Protein AF-A0A651H1T4-F1 (afdb_monomer)

Secondary structure (DSSP, 8-state):
---------------------HHHHHHHHHHTT---HHHHHHHHHHHH----HHHHHHHHHHHT-------SS---HHHHHHHHHHHHHHIIIIIHHHHHHHHHHHHHH-TT-HHHHHHHHHHHHHHHHHHHHHHHHHHHHHHHHTTPPPPGGGGG-HHHHHHHHHHHHHHHHTT--S-TT-HHHHHHHHHHHHHHHHHHHHHHIIIIIHHHH-

pLDDT: mean 80.54, std 16.64, range [37.47, 98.25]

Radius of gyration: 21.71 Å; Cα contacts (8 Å, |Δi|>4): 141; chains: 1; bounding box: 47×78×53 Å

Solvent-accessible surface area (backbone atoms only — not comparable to full-atom values): 12813 Å² total; per-residue (Å²): 140,84,88,79,84,81,82,85,80,82,78,75,83,82,76,77,81,88,73,75,52,72,66,53,55,52,54,52,53,53,36,75,72,44,98,42,77,64,31,52,27,54,51,50,33,55,72,78,41,85,72,55,66,67,57,51,50,49,53,55,50,62,72,62,80,67,65,102,62,76,73,93,64,83,82,48,71,66,60,53,52,54,48,53,55,51,51,49,52,42,40,70,76,44,54,52,59,49,49,57,50,37,50,54,52,41,42,72,78,42,74,86,44,62,68,60,54,50,41,48,54,54,46,55,52,50,53,54,50,53,54,51,51,52,51,54,47,53,53,32,52,55,29,49,76,71,74,43,88,50,80,76,71,68,85,70,58,65,75,63,59,54,54,56,52,53,51,42,42,53,63,45,56,76,70,42,63,95,52,99,78,35,57,48,47,56,41,40,53,52,51,51,48,49,51,29,36,50,54,53,49,54,44,46,42,64,72,49,47,52,68,73,72,111

Foldseek 3Di:
DDDDDDDDDDDDDPDDDPCDDPLQVVLLVVLVPDPDPLSVLLNLLVVQDVQDSLLSVVSSVVVVVDDPDPSPDDDDLVSLLVVLVVLLCCVVPPLLVVLLVLLVVLCVVPVPDVLSVVLNVLSVVLSVVVNVLSVLVVVCSVCVVVVHDHDPPSLPPLPVSLVSLVVSLVSLVVVDDPDPDPSSVVSSVSSVSVSSNSVSSSCSCPVPNVVVND

Structure (mmCIF, N/CA/C/O backbone):
data_AF-A0A651H1T4-F1
#
_entry.id   AF-A0A651H1T4-F1
#
loop_
_atom_site.group_PDB
_atom_site.id
_atom_site.type_symbol
_atom_site.label_atom_id
_atom_site.label_alt_id
_atom_site.label_comp_id
_atom_site.label_asym_id
_atom_site.label_entity_id
_atom_site.label_seq_id
_atom_site.pdbx_PDB_ins_code
_atom_site.Cartn_x
_atom_site.Cartn_y
_atom_site.Cartn_z
_atom_site.occupancy
_atom_site.B_iso_or_equiv
_atom_site.auth_seq_id
_atom_site.auth_comp_id
_atom_site.auth_asym_id
_atom_site.auth_atom_id
_atom_site.pdbx_PDB_model_num
ATOM 1 N N . MET A 1 1 ? -20.044 -61.756 -14.537 1.00 44.25 1 MET A N 1
ATOM 2 C CA . MET A 1 1 ? -20.394 -60.617 -15.413 1.00 44.25 1 MET A CA 1
ATOM 3 C C . MET A 1 1 ? -21.157 -59.603 -14.579 1.00 44.25 1 MET A C 1
ATOM 5 O O . MET A 1 1 ? -22.304 -59.854 -14.253 1.00 44.25 1 MET A O 1
ATOM 9 N N . ASN A 1 2 ? -20.486 -58.539 -14.133 1.00 37.94 2 ASN A N 1
ATOM 10 C CA . ASN A 1 2 ? -21.044 -57.499 -13.263 1.00 37.94 2 ASN A CA 1
ATOM 11 C C . ASN A 1 2 ? -20.884 -56.157 -13.990 1.00 37.94 2 ASN A C 1
ATOM 13 O O . ASN A 1 2 ? -19.798 -55.577 -13.979 1.00 37.94 2 ASN A O 1
ATOM 17 N N . GLU A 1 3 ? -21.935 -55.688 -14.661 1.00 46.72 3 GLU A N 1
ATOM 18 C CA . GLU A 1 3 ? -21.932 -54.389 -15.339 1.00 46.72 3 GLU A CA 1
ATOM 19 C C . GLU A 1 3 ? -22.370 -53.283 -14.372 1.00 46.72 3 GLU A C 1
ATOM 21 O O . GLU A 1 3 ? -23.509 -53.212 -13.909 1.00 46.72 3 GLU A O 1
ATOM 26 N N . ARG A 1 4 ? -21.410 -52.418 -14.033 1.00 49.59 4 ARG A N 1
ATOM 27 C CA . ARG A 1 4 ? -21.584 -51.244 -13.176 1.00 49.59 4 ARG A CA 1
ATOM 28 C C . ARG A 1 4 ? -22.281 -50.121 -13.953 1.00 49.59 4 ARG A C 1
ATOM 30 O O . ARG A 1 4 ? -21.706 -49.560 -14.882 1.00 49.59 4 ARG A O 1
ATOM 37 N N . LYS A 1 5 ? -23.476 -49.726 -13.502 1.00 50.91 5 LYS A N 1
ATOM 38 C CA . LYS A 1 5 ? -24.140 -48.469 -13.887 1.00 50.91 5 LYS A CA 1
ATOM 39 C C . LYS A 1 5 ? -23.310 -47.272 -13.398 1.00 50.91 5 LYS A C 1
ATOM 41 O O . LYS A 1 5 ? -23.162 -47.078 -12.194 1.00 50.91 5 LYS A O 1
ATOM 46 N N . LYS A 1 6 ? -22.781 -46.458 -14.319 1.00 51.78 6 LYS A N 1
ATOM 47 C CA . LYS A 1 6 ? -22.180 -45.149 -14.007 1.00 51.78 6 LYS A CA 1
ATOM 48 C C . LYS A 1 6 ? -23.284 -44.093 -13.923 1.00 51.78 6 LYS A C 1
ATOM 50 O O . LYS A 1 6 ? -23.940 -43.799 -14.917 1.00 51.78 6 LYS A O 1
ATOM 55 N N . ALA A 1 7 ? -23.486 -43.540 -12.729 1.00 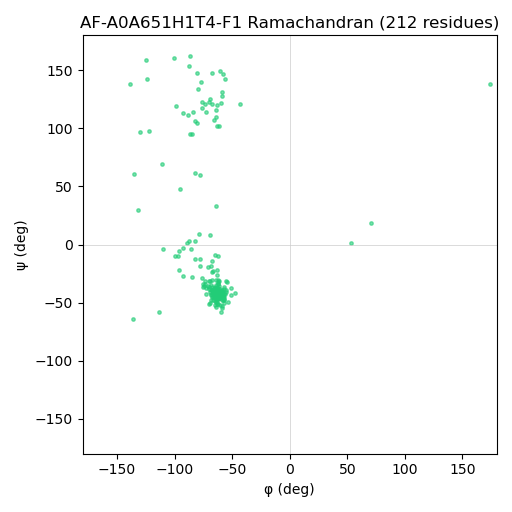51.22 7 ALA A N 1
ATOM 56 C CA . ALA A 1 7 ? -24.359 -42.397 -12.493 1.00 51.22 7 ALA A CA 1
ATOM 57 C C . ALA A 1 7 ? -23.667 -41.106 -12.957 1.00 51.22 7 ALA A C 1
ATOM 59 O O . ALA A 1 7 ? -22.571 -40.778 -12.505 1.00 51.22 7 ALA A O 1
ATOM 60 N N . ASN A 1 8 ? -24.320 -40.388 -13.866 1.00 41.16 8 ASN A N 1
ATOM 61 C CA . ASN A 1 8 ? -23.879 -39.110 -14.405 1.00 41.16 8 ASN A CA 1
ATOM 62 C C . ASN A 1 8 ? -24.372 -37.988 -13.471 1.00 41.16 8 ASN A C 1
ATOM 64 O O . ASN A 1 8 ? -25.530 -37.578 -13.553 1.00 41.16 8 ASN A O 1
ATOM 68 N N . ARG A 1 9 ? -23.535 -37.534 -12.527 1.00 45.81 9 ARG A N 1
ATOM 69 C CA . ARG A 1 9 ? -23.822 -36.335 -11.721 1.00 45.81 9 ARG A CA 1
ATOM 70 C C . ARG A 1 9 ? -23.453 -35.103 -12.543 1.00 45.81 9 ARG A C 1
ATOM 72 O O . ARG A 1 9 ? -22.277 -34.789 -12.687 1.00 45.81 9 ARG A O 1
ATOM 79 N N . LYS A 1 10 ? -24.469 -34.410 -13.060 1.00 41.53 10 LYS A N 1
ATOM 80 C CA . LYS A 1 10 ? -24.345 -33.023 -13.515 1.00 41.53 10 LYS A CA 1
ATOM 81 C C . LYS A 1 10 ? -24.009 -32.163 -12.296 1.00 41.53 10 LYS A C 1
ATOM 83 O O . LYS A 1 10 ? -24.836 -32.012 -11.404 1.00 41.53 10 LYS A O 1
ATOM 88 N N . THR A 1 11 ? -22.786 -31.660 -12.239 1.00 43.97 11 THR A N 1
ATOM 89 C CA . THR A 1 11 ? -22.395 -30.561 -11.356 1.00 43.97 11 THR A CA 1
ATOM 90 C C . THR A 1 11 ? -22.993 -29.274 -11.908 1.00 43.97 11 THR A C 1
ATOM 92 O O . THR A 1 11 ? -22.652 -28.859 -13.015 1.00 43.97 11 THR A O 1
ATOM 95 N N . GLU A 1 12 ? -23.917 -28.679 -11.159 1.00 38.97 12 GLU A N 1
ATOM 96 C CA . GLU A 1 12 ? -24.389 -27.314 -11.394 1.00 38.97 12 GLU A CA 1
ATOM 97 C C . GLU A 1 12 ? -23.264 -26.307 -11.102 1.00 38.97 12 GLU A C 1
ATOM 99 O O . GLU A 1 12 ? -22.419 -26.563 -10.235 1.00 38.97 12 GLU A O 1
ATOM 104 N N . PRO A 1 13 ? -23.216 -25.170 -11.816 1.00 39.28 13 PRO A N 1
ATOM 105 C CA . PRO A 1 13 ? -22.228 -24.138 -11.562 1.00 39.28 13 PRO A CA 1
ATOM 106 C C . PRO A 1 13 ? -22.536 -23.451 -10.229 1.00 39.28 13 PRO A C 1
ATOM 108 O O . PRO A 1 13 ? -23.614 -22.892 -10.032 1.00 39.28 13 PRO A O 1
ATOM 111 N N . VAL A 1 14 ? -21.559 -23.475 -9.323 1.00 40.78 14 VAL A N 1
ATOM 112 C CA . VAL A 1 14 ? -21.549 -22.662 -8.105 1.00 40.78 14 VAL A CA 1
ATOM 113 C C . VAL A 1 14 ? -21.543 -21.195 -8.533 1.00 40.78 14 VAL A C 1
ATOM 115 O O . VAL A 1 14 ? -20.520 -20.664 -8.961 1.00 40.78 14 VAL A O 1
ATOM 118 N N . GLN A 1 15 ? -22.702 -20.544 -8.458 1.00 39.03 15 GLN A N 1
ATOM 119 C CA . GLN A 1 15 ? -22.794 -19.092 -8.533 1.00 39.03 15 GLN A CA 1
ATOM 120 C C . GLN A 1 15 ? -22.091 -18.523 -7.297 1.00 39.03 15 GLN A C 1
ATOM 122 O O . GLN A 1 15 ? -22.588 -18.640 -6.178 1.00 39.03 15 GLN A O 1
ATOM 127 N N . ALA A 1 16 ? -20.907 -17.944 -7.495 1.00 37.47 16 ALA A N 1
ATOM 128 C CA . ALA A 1 16 ? -20.231 -17.172 -6.465 1.00 37.47 16 ALA A CA 1
ATOM 129 C C . ALA A 1 16 ? -21.138 -15.998 -6.058 1.00 37.47 16 ALA A C 1
ATOM 131 O O . ALA A 1 16 ? -21.566 -15.199 -6.893 1.00 37.47 16 ALA A O 1
ATOM 132 N N . ALA A 1 17 ? -21.482 -15.947 -4.774 1.00 39.19 17 ALA A N 1
ATOM 133 C CA . ALA A 1 17 ? -22.404 -14.986 -4.197 1.00 39.19 17 ALA A CA 1
ATOM 134 C C . ALA A 1 17 ? -21.864 -13.550 -4.320 1.00 39.19 17 ALA A C 1
ATOM 136 O O . ALA A 1 17 ? -21.035 -13.112 -3.529 1.00 39.19 17 ALA A O 1
ATOM 137 N N . ASN A 1 18 ? -22.392 -12.791 -5.282 1.00 46.69 18 ASN A N 1
ATOM 138 C CA . ASN A 1 18 ? -22.185 -11.345 -5.413 1.00 46.69 18 ASN A CA 1
ATOM 139 C C . ASN A 1 18 ? -23.077 -10.577 -4.414 1.00 46.69 18 ASN A C 1
ATOM 141 O O . ASN A 1 18 ? -23.951 -9.789 -4.778 1.00 46.69 18 ASN A O 1
ATOM 145 N N . GLY A 1 19 ? -22.878 -10.848 -3.123 1.00 43.91 19 GLY A N 1
ATOM 146 C CA . GLY A 1 19 ? -23.626 -10.271 -2.005 1.00 43.91 19 GLY A CA 1
ATOM 147 C C . GLY A 1 19 ? -22.937 -9.057 -1.384 1.00 43.91 19 GLY A C 1
ATOM 148 O O . GLY A 1 19 ? -22.783 -9.002 -0.169 1.00 43.91 19 GLY A O 1
ATOM 149 N N . MET A 1 20 ? -22.483 -8.093 -2.187 1.00 55.56 20 MET A N 1
ATOM 150 C CA . MET A 1 20 ? -21.969 -6.835 -1.638 1.00 55.56 20 MET A CA 1
ATOM 151 C C . MET A 1 20 ? -23.129 -6.064 -0.991 1.00 55.56 20 MET A C 1
ATOM 153 O O . MET A 1 20 ? -24.120 -5.777 -1.672 1.00 55.56 20 MET A O 1
ATOM 157 N N . SER A 1 21 ? -23.021 -5.771 0.312 1.00 71.44 21 SER A N 1
ATOM 158 C CA . SER A 1 21 ? -24.098 -5.130 1.078 1.00 71.44 21 SER A CA 1
ATOM 159 C C . SER A 1 21 ? -24.514 -3.807 0.424 1.00 71.44 21 SER A C 1
ATOM 161 O O . SER A 1 21 ? -23.672 -3.068 -0.093 1.00 71.44 21 SER A O 1
ATOM 163 N N . THR A 1 22 ? -25.816 -3.500 0.433 1.00 70.81 22 THR A N 1
ATOM 164 C CA . THR A 1 22 ? -26.366 -2.251 -0.128 1.00 70.81 22 THR A CA 1
ATOM 165 C C . THR A 1 22 ? -25.624 -1.025 0.411 1.00 70.81 22 THR A C 1
ATOM 167 O O . THR A 1 22 ? -25.273 -0.130 -0.348 1.00 70.81 22 THR A O 1
ATOM 170 N N . ARG A 1 23 ? -25.249 -1.068 1.693 1.00 63.97 23 ARG A N 1
ATOM 171 C CA . ARG A 1 23 ? -24.512 -0.007 2.382 1.00 63.97 23 ARG A CA 1
ATOM 172 C C . ARG A 1 23 ? -23.078 0.178 1.868 1.00 63.97 23 ARG A C 1
ATOM 174 O O . ARG A 1 23 ? -22.634 1.307 1.714 1.00 63.97 23 ARG A O 1
ATOM 181 N N . ARG A 1 24 ? -22.353 -0.901 1.539 1.00 70.50 24 ARG A N 1
ATOM 182 C CA . ARG A 1 24 ? -21.011 -0.795 0.927 1.00 70.50 24 ARG A CA 1
ATOM 183 C C . ARG A 1 24 ? -21.081 -0.142 -0.453 1.00 70.50 24 ARG A C 1
ATOM 185 O O . ARG A 1 24 ? -20.235 0.683 -0.777 1.00 70.50 24 ARG A O 1
ATOM 192 N N . LYS A 1 25 ? -22.105 -0.472 -1.247 1.00 71.19 25 LYS A N 1
ATOM 193 C CA . LYS A 1 25 ? -22.325 0.148 -2.565 1.00 71.19 25 LYS A CA 1
ATOM 194 C C . LYS A 1 25 ? -22.604 1.643 -2.453 1.00 71.19 25 LYS A C 1
ATOM 196 O O . LYS A 1 25 ? -22.085 2.410 -3.253 1.00 71.19 25 LYS A O 1
ATOM 201 N N . GLU A 1 26 ? -23.394 2.047 -1.462 1.00 70.50 26 GLU A N 1
ATOM 202 C CA . GLU A 1 26 ? -23.687 3.458 -1.194 1.00 70.50 26 GLU A CA 1
ATOM 203 C C . GLU A 1 26 ? -22.418 4.242 -0.843 1.00 70.50 26 GLU A C 1
ATOM 205 O O . GLU A 1 26 ? -22.178 5.288 -1.437 1.00 70.50 26 GLU A O 1
ATOM 210 N N . ILE A 1 27 ? -21.566 3.710 0.042 1.00 68.56 27 ILE A N 1
ATOM 211 C CA . ILE A 1 27 ? -20.323 4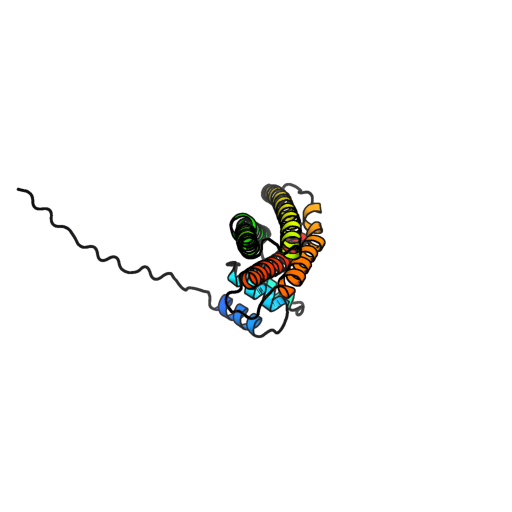.386 0.448 1.00 68.56 27 ILE A CA 1
ATOM 212 C C . ILE A 1 27 ? -19.346 4.531 -0.729 1.00 68.56 27 ILE A C 1
ATOM 214 O O . ILE A 1 27 ? -18.806 5.612 -0.949 1.00 68.56 27 ILE A O 1
ATOM 218 N N . LEU A 1 28 ? -19.164 3.478 -1.532 1.00 69.62 28 LEU A N 1
ATOM 219 C CA . LEU A 1 28 ? -18.306 3.544 -2.722 1.00 69.62 28 LEU A CA 1
ATOM 220 C C . LEU A 1 28 ? -18.845 4.527 -3.770 1.00 69.62 28 LEU A C 1
ATOM 222 O O . LEU A 1 28 ? -18.070 5.204 -4.436 1.00 69.62 28 LEU A O 1
ATOM 226 N N . ASN A 1 29 ? -20.168 4.644 -3.900 1.00 68.38 29 ASN A N 1
ATOM 227 C CA . ASN A 1 29 ? -20.774 5.614 -4.808 1.00 68.38 29 ASN A CA 1
ATOM 228 C C . ASN A 1 29 ? -20.561 7.062 -4.333 1.00 68.38 29 ASN A C 1
ATOM 230 O O . ASN A 1 29 ? -20.375 7.942 -5.166 1.00 68.38 29 ASN A O 1
ATOM 234 N N . ILE A 1 30 ? -20.553 7.306 -3.017 1.00 69.00 30 ILE A N 1
ATOM 235 C CA . ILE A 1 30 ? -20.221 8.619 -2.442 1.00 69.00 30 ILE A CA 1
ATOM 236 C C . ILE A 1 30 ? -18.760 8.969 -2.738 1.00 69.00 30 ILE A C 1
ATOM 238 O O . ILE A 1 30 ? -18.494 10.048 -3.256 1.00 69.00 30 ILE A O 1
ATOM 242 N N . LEU A 1 31 ? -17.828 8.044 -2.487 1.00 64.62 31 LEU A N 1
ATOM 243 C CA . LEU A 1 31 ? -16.402 8.250 -2.774 1.00 64.62 31 LEU A CA 1
ATOM 244 C C . LEU A 1 31 ? -16.147 8.517 -4.260 1.00 64.62 31 LEU A C 1
ATOM 246 O O . LEU A 1 31 ? -15.394 9.416 -4.608 1.00 64.62 31 LEU A O 1
ATOM 250 N N . ASN A 1 32 ? -16.832 7.794 -5.147 1.00 60.34 32 ASN A N 1
ATOM 251 C CA . ASN A 1 32 ? -16.692 7.968 -6.592 1.00 60.34 32 ASN A CA 1
ATOM 252 C C . ASN A 1 32 ? -17.235 9.317 -7.111 1.00 60.34 32 ASN A C 1
ATOM 254 O O . ASN A 1 32 ? -16.980 9.684 -8.254 1.00 60.34 32 ASN A O 1
ATOM 258 N N . GLN A 1 33 ? -18.012 10.043 -6.302 1.00 64.88 33 GLN A N 1
ATOM 259 C CA . GLN A 1 33 ? -18.519 11.382 -6.624 1.00 64.88 33 GLN A CA 1
ATOM 260 C C . GLN A 1 33 ? -17.649 12.499 -6.028 1.00 64.88 33 GLN A C 1
ATOM 262 O O . GLN A 1 33 ? -17.908 13.673 -6.289 1.00 64.88 33 GLN A O 1
ATOM 267 N N . GLN A 1 34 ? -16.636 12.158 -5.226 1.00 65.62 34 GLN A N 1
ATOM 268 C CA . GLN A 1 34 ? -15.743 13.117 -4.587 1.00 65.62 34 GLN A CA 1
ATOM 269 C C . GLN A 1 34 ? -14.430 13.242 -5.367 1.00 65.62 34 GLN A C 1
ATOM 271 O O . GLN A 1 34 ? -13.656 12.295 -5.476 1.00 65.62 34 GLN A O 1
ATOM 276 N N . GLU A 1 35 ? -14.136 14.445 -5.861 1.00 62.12 35 GLU A N 1
ATOM 277 C CA . GLU A 1 35 ? -12.853 14.777 -6.495 1.00 62.12 35 GLU A CA 1
ATOM 278 C C . GLU A 1 35 ? -11.790 15.102 -5.431 1.00 62.12 35 GLU A C 1
ATOM 280 O O . GLU A 1 35 ? -11.289 16.222 -5.335 1.00 62.12 35 GLU A O 1
ATOM 285 N N . SER A 1 36 ? -11.469 14.133 -4.572 1.00 73.12 36 SER A N 1
ATOM 286 C CA . SER A 1 36 ? -10.372 14.264 -3.611 1.00 73.12 36 SER A CA 1
ATOM 287 C C . SER A 1 36 ? -9.368 13.129 -3.770 1.00 73.12 36 SER A C 1
ATOM 289 O O . SER A 1 36 ? -9.743 11.975 -3.982 1.00 73.12 36 SER A O 1
ATOM 291 N N . ASN A 1 37 ? -8.077 13.441 -3.607 1.00 74.81 37 ASN A N 1
ATOM 292 C CA . ASN A 1 37 ? -7.008 12.434 -3.612 1.00 74.81 37 ASN A CA 1
ATOM 293 C C . ASN A 1 37 ? -7.269 11.327 -2.576 1.00 74.81 37 ASN A C 1
ATOM 295 O O . ASN A 1 37 ? -6.931 10.170 -2.805 1.00 74.81 37 ASN A O 1
ATOM 299 N N . TRP A 1 38 ? -7.925 11.669 -1.462 1.00 77.69 38 TRP A N 1
ATOM 300 C CA . TRP A 1 38 ? -8.351 10.712 -0.444 1.00 77.69 38 TRP A CA 1
ATOM 301 C C . TRP A 1 38 ? -9.373 9.703 -0.973 1.00 77.69 38 TRP A C 1
ATOM 303 O O . TRP A 1 38 ? -9.242 8.507 -0.726 1.00 77.69 38 TRP A O 1
ATOM 313 N N . SER A 1 39 ? -10.363 10.161 -1.741 1.00 78.69 39 SER A N 1
ATOM 314 C CA . SER A 1 39 ? -11.393 9.277 -2.294 1.00 78.69 39 SER A CA 1
ATOM 315 C C . SER A 1 39 ? -10.793 8.253 -3.248 1.00 78.69 39 SER A C 1
ATOM 317 O O . SER A 1 39 ? -11.137 7.076 -3.165 1.00 78.69 39 SER A O 1
ATOM 319 N N . GLN A 1 40 ? -9.830 8.672 -4.074 1.00 80.06 40 GLN A N 1
ATOM 320 C CA . GLN A 1 40 ? -9.080 7.746 -4.920 1.00 80.06 40 GLN A CA 1
ATOM 321 C C . GLN A 1 40 ? -8.294 6.727 -4.083 1.00 80.06 40 GLN A C 1
ATOM 323 O O . GLN A 1 40 ? -8.380 5.534 -4.361 1.00 80.06 40 GLN A O 1
ATOM 328 N N . CYS A 1 41 ? -7.622 7.159 -3.008 1.00 80.69 41 CYS A N 1
ATOM 329 C CA . CYS A 1 41 ? -6.900 6.242 -2.119 1.00 80.69 41 CYS A CA 1
ATOM 330 C C . CYS A 1 41 ? -7.825 5.173 -1.517 1.00 80.69 41 CYS A C 1
ATOM 332 O O . CYS A 1 41 ? -7.491 3.991 -1.513 1.00 80.69 41 CYS A O 1
ATOM 334 N N . VAL A 1 42 ? -9.013 5.567 -1.044 1.00 81.06 42 VAL A N 1
ATOM 335 C CA . VAL A 1 42 ? -9.983 4.622 -0.467 1.00 81.06 42 VAL A CA 1
ATOM 336 C C . VAL A 1 42 ? -10.538 3.669 -1.530 1.00 81.06 42 VAL A C 1
ATOM 338 O O . VAL A 1 42 ? -10.777 2.495 -1.237 1.00 81.06 42 VAL A O 1
ATOM 341 N N . MET A 1 43 ? -10.747 4.146 -2.760 1.00 82.38 43 MET A N 1
ATOM 342 C CA . MET A 1 43 ? -11.210 3.309 -3.869 1.00 82.38 43 MET A CA 1
ATOM 343 C C . MET A 1 43 ? -10.165 2.266 -4.271 1.00 82.38 43 MET A C 1
ATOM 345 O O . MET A 1 43 ? -10.521 1.094 -4.411 1.00 82.38 43 MET A O 1
ATOM 349 N N . ASP A 1 44 ? -8.896 2.660 -4.386 1.00 83.31 44 ASP A N 1
ATOM 350 C CA . ASP A 1 44 ? -7.792 1.742 -4.691 1.00 83.31 44 ASP A CA 1
ATOM 351 C C . ASP A 1 44 ? -7.637 0.695 -3.581 1.00 83.31 44 ASP A C 1
ATOM 353 O O . ASP A 1 44 ? -7.614 -0.510 -3.858 1.00 83.31 44 ASP A O 1
ATOM 357 N N . TYR A 1 45 ? -7.697 1.138 -2.321 1.00 83.19 45 TYR A N 1
ATOM 358 C CA . TYR A 1 45 ? -7.700 0.260 -1.154 1.00 83.19 45 TYR A CA 1
ATOM 359 C C . TYR A 1 45 ? -8.854 -0.750 -1.200 1.00 83.19 45 TYR A C 1
ATOM 361 O O . TYR A 1 45 ? -8.661 -1.949 -1.018 1.00 83.19 45 TYR A O 1
ATOM 369 N N . CYS A 1 46 ? -10.071 -0.317 -1.532 1.00 84.75 46 CYS A N 1
ATOM 370 C CA . CYS A 1 46 ? -11.215 -1.222 -1.673 1.00 84.75 46 CYS A CA 1
ATOM 371 C C . CYS A 1 46 ? -11.119 -2.181 -2.870 1.00 84.75 46 CYS A C 1
ATOM 373 O O . CYS A 1 46 ? -11.869 -3.161 -2.910 1.00 84.75 46 CYS A O 1
ATOM 375 N N . GLY A 1 47 ? -10.265 -1.888 -3.853 1.00 83.38 47 GLY A N 1
ATOM 376 C CA . GLY A 1 47 ? -9.970 -2.777 -4.974 1.00 83.38 47 GLY A CA 1
ATOM 377 C C . GLY A 1 47 ? -9.055 -3.937 -4.579 1.00 83.38 47 GLY A C 1
ATOM 378 O O . GLY A 1 47 ? -9.224 -5.048 -5.083 1.00 83.38 47 GLY A O 1
ATOM 379 N N . ASN A 1 48 ? -8.133 -3.690 -3.647 1.00 81.62 48 ASN A N 1
ATOM 380 C CA . ASN A 1 48 ? -7.169 -4.679 -3.157 1.00 81.62 48 ASN A CA 1
ATOM 381 C C . ASN A 1 48 ? -7.665 -5.429 -1.914 1.00 81.62 48 ASN A C 1
ATOM 383 O O . ASN A 1 48 ? -7.297 -6.583 -1.689 1.00 81.62 48 ASN A O 1
ATOM 387 N N . HIS A 1 49 ? -8.533 -4.786 -1.132 1.00 85.38 49 HIS A N 1
ATOM 388 C CA . HIS A 1 49 ? -8.966 -5.254 0.177 1.00 85.38 49 HIS A CA 1
ATOM 389 C C . HIS A 1 49 ? -10.483 -5.373 0.272 1.00 85.38 49 HIS A C 1
ATOM 391 O O . HIS A 1 49 ? -11.269 -4.718 -0.419 1.00 85.38 49 HIS A O 1
ATOM 397 N N . THR A 1 50 ? -10.935 -6.187 1.219 1.00 86.00 50 THR A N 1
ATOM 398 C CA . THR A 1 50 ? -12.348 -6.259 1.597 1.00 86.00 50 THR A CA 1
ATOM 399 C C . THR A 1 50 ? -12.536 -5.689 2.999 1.00 86.00 50 THR A C 1
ATOM 401 O O . THR A 1 50 ? -12.853 -6.466 3.904 1.00 86.00 50 THR A O 1
ATOM 404 N N . PRO A 1 51 ? -12.372 -4.361 3.194 1.00 81.06 51 PRO A N 1
ATOM 405 C CA . PRO A 1 51 ? -12.522 -3.777 4.516 1.00 81.06 51 PRO A CA 1
ATOM 406 C C . PRO A 1 51 ? -13.921 -4.018 5.051 1.00 81.06 51 PRO A C 1
ATOM 408 O O . PRO A 1 51 ? -14.903 -4.077 4.291 1.00 81.06 51 PRO A O 1
ATOM 411 N N . ASP A 1 52 ? -14.006 -4.131 6.372 1.00 82.25 52 ASP A N 1
ATOM 412 C CA . ASP A 1 52 ? -15.293 -4.135 7.045 1.00 82.25 52 ASP A CA 1
ATOM 413 C C . ASP A 1 52 ? -16.069 -2.848 6.722 1.00 82.25 52 ASP A C 1
ATOM 415 O O . ASP A 1 52 ? -15.499 -1.773 6.523 1.00 82.25 52 ASP A O 1
ATOM 419 N N . THR A 1 53 ? -17.397 -2.962 6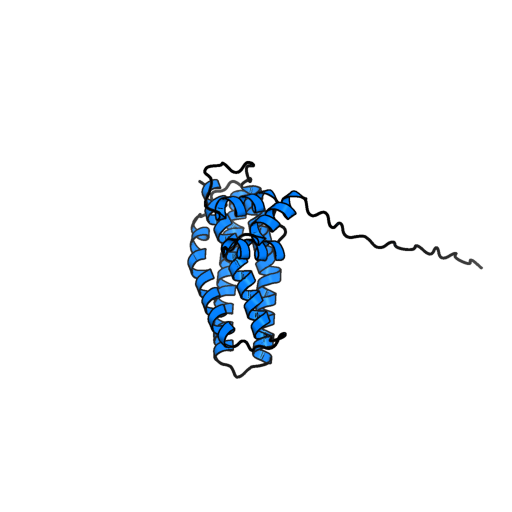.651 1.00 79.56 53 THR A N 1
ATOM 420 C CA . THR A 1 53 ? -18.249 -1.830 6.256 1.00 79.56 53 THR A CA 1
ATOM 421 C C . THR A 1 53 ? -18.142 -0.669 7.247 1.00 79.56 53 THR A C 1
ATOM 423 O O . THR A 1 53 ? -18.243 0.483 6.832 1.00 79.56 53 THR A O 1
ATOM 426 N N . GLU A 1 54 ? -17.918 -0.947 8.533 1.00 80.56 54 GLU A N 1
ATOM 427 C CA . GLU A 1 54 ? -17.772 0.091 9.555 1.00 80.56 54 GLU A CA 1
ATOM 428 C C . GLU A 1 54 ? -16.412 0.795 9.458 1.00 80.56 54 GLU A C 1
ATOM 430 O O . GLU A 1 54 ? -16.341 2.013 9.628 1.00 80.56 54 GLU A O 1
ATOM 435 N N . LEU A 1 55 ? -15.341 0.074 9.104 1.00 82.62 55 LEU A N 1
ATOM 436 C CA . LEU A 1 55 ? -14.050 0.705 8.817 1.00 82.62 55 LEU A CA 1
ATOM 437 C C . LEU A 1 55 ? -14.149 1.611 7.593 1.00 82.62 55 LEU A C 1
ATOM 439 O O . LEU A 1 55 ? -13.726 2.760 7.650 1.00 82.62 55 LEU A O 1
ATOM 443 N N . LEU A 1 56 ? -14.766 1.123 6.515 1.00 82.69 56 LEU A N 1
ATOM 444 C CA . LEU A 1 56 ? -14.960 1.915 5.306 1.00 82.69 56 LEU A CA 1
ATOM 445 C C . LEU A 1 56 ? -15.749 3.197 5.603 1.00 82.69 56 LEU A C 1
ATOM 447 O O . LEU A 1 56 ? -15.345 4.275 5.182 1.00 82.69 56 LEU A O 1
ATOM 451 N N . HIS A 1 57 ? -16.833 3.099 6.376 1.00 78.69 57 HIS A N 1
ATOM 452 C CA . HIS A 1 57 ? -17.595 4.267 6.820 1.00 78.69 57 HIS A CA 1
ATOM 453 C C . HIS A 1 57 ? -16.724 5.258 7.600 1.00 78.69 57 HIS A C 1
ATOM 455 O O . HIS A 1 57 ? -16.742 6.449 7.308 1.00 78.69 57 HIS A O 1
ATOM 461 N N . THR A 1 58 ? -15.912 4.753 8.530 1.00 79.75 58 THR A N 1
ATOM 462 C CA . THR A 1 58 ? -14.996 5.567 9.339 1.00 79.75 58 THR A CA 1
ATOM 463 C C . THR A 1 58 ? -13.950 6.285 8.479 1.00 79.75 58 THR A C 1
ATOM 465 O O . THR A 1 58 ? -13.690 7.466 8.693 1.00 79.75 58 THR A O 1
ATOM 468 N N . LEU A 1 59 ? -13.385 5.610 7.471 1.00 80.19 59 LEU A N 1
ATOM 469 C CA . LEU A 1 59 ? -12.434 6.211 6.526 1.00 80.19 59 LEU A CA 1
ATOM 470 C C . LEU A 1 59 ? -13.071 7.347 5.712 1.00 80.19 59 LEU A C 1
ATOM 472 O O . LEU A 1 59 ? -12.432 8.374 5.478 1.00 80.19 59 LEU A O 1
ATOM 476 N N . VAL A 1 60 ? -14.330 7.186 5.294 1.00 78.69 60 VAL A N 1
ATOM 477 C CA . VAL A 1 60 ? -15.065 8.221 4.546 1.00 78.69 60 VAL A CA 1
ATOM 478 C C . VAL A 1 60 ? -15.456 9.394 5.441 1.00 78.69 60 VAL A C 1
ATOM 480 O O . VAL A 1 60 ? -15.322 10.541 5.024 1.00 78.69 60 VAL A O 1
ATOM 483 N N . GLU A 1 61 ? -15.927 9.132 6.662 1.00 77.69 61 GLU A N 1
ATOM 484 C CA . GLU A 1 61 ? -16.307 10.182 7.615 1.00 77.69 61 GLU A CA 1
ATOM 485 C C . GLU A 1 61 ? -15.099 11.029 8.019 1.00 77.69 61 GLU A C 1
ATOM 487 O O . GLU A 1 61 ? -15.146 12.255 7.934 1.00 77.69 61 GLU A O 1
ATOM 492 N N . LEU A 1 62 ? -13.995 10.388 8.410 1.00 73.12 62 LEU A N 1
ATOM 493 C CA . LEU A 1 62 ? -12.820 11.109 8.892 1.00 73.12 62 LEU A CA 1
ATOM 494 C C . LEU A 1 62 ? -12.042 11.802 7.766 1.00 73.12 62 LEU A C 1
ATOM 496 O O . LEU A 1 62 ? -11.508 12.887 7.980 1.00 73.12 62 LEU A O 1
ATOM 500 N N . GLY A 1 63 ? -11.996 11.222 6.564 1.00 68.25 63 GLY A N 1
ATOM 501 C CA . GLY A 1 63 ? -11.310 11.835 5.424 1.00 68.25 63 GLY A CA 1
ATOM 502 C C . GLY A 1 63 ? -12.000 13.072 4.851 1.00 68.25 63 GLY A C 1
ATOM 503 O O . GLY A 1 63 ? -11.361 13.883 4.186 1.00 68.25 63 GLY A O 1
ATOM 504 N N . ASN A 1 64 ? -13.293 13.250 5.132 1.00 67.94 64 ASN A N 1
ATOM 505 C CA . ASN A 1 64 ? -14.065 14.399 4.668 1.00 67.94 64 ASN A CA 1
ATOM 506 C C . ASN A 1 64 ? -13.994 15.620 5.600 1.00 67.94 64 ASN A C 1
ATOM 508 O O . ASN A 1 64 ? -14.628 16.627 5.301 1.00 67.94 64 ASN A O 1
ATOM 512 N N . ASN A 1 65 ? -13.216 15.562 6.694 1.00 58.78 65 ASN A N 1
ATOM 513 C CA . ASN A 1 65 ? -12.998 16.636 7.682 1.00 58.78 65 ASN A CA 1
ATOM 514 C C . ASN A 1 65 ? -14.261 17.270 8.302 1.00 58.78 65 ASN A C 1
ATOM 516 O O . ASN A 1 65 ? -14.141 18.161 9.143 1.00 58.78 65 ASN A O 1
ATOM 520 N N . ASP A 1 66 ? -15.460 16.818 7.943 1.00 51.41 66 ASP A N 1
ATOM 521 C CA . ASP A 1 66 ? -16.712 17.434 8.346 1.00 51.41 66 ASP A CA 1
ATOM 522 C C . ASP A 1 66 ? -17.653 16.374 8.904 1.00 51.41 66 ASP A C 1
ATOM 524 O O . ASP A 1 66 ? -18.306 15.596 8.214 1.00 51.41 66 ASP A O 1
ATOM 528 N N . THR A 1 67 ? -17.642 16.270 10.219 1.00 47.22 67 THR A N 1
ATOM 529 C CA . THR A 1 67 ? -18.768 16.676 11.056 1.00 47.22 67 THR A CA 1
ATOM 530 C C . THR A 1 67 ? -18.384 16.249 12.466 1.00 47.22 67 THR A C 1
ATOM 532 O O . THR A 1 67 ? -17.873 15.153 12.669 1.00 47.22 67 THR A O 1
ATOM 535 N N . GLY A 1 68 ? -18.635 17.070 13.485 1.00 49.78 68 GLY A N 1
ATOM 536 C CA . GLY A 1 68 ? -18.518 16.673 14.900 1.00 49.78 68 GLY A CA 1
ATOM 537 C C . GLY A 1 68 ? -19.506 15.568 15.313 1.00 49.78 68 GLY A C 1
ATOM 538 O O . GLY A 1 68 ? -20.023 15.579 16.428 1.00 49.78 68 GLY A O 1
ATOM 539 N N . ARG A 1 69 ? -19.839 14.657 14.396 1.00 48.47 69 ARG A N 1
ATOM 540 C CA . ARG A 1 69 ? -20.739 13.541 14.568 1.00 48.47 69 ARG A CA 1
ATOM 541 C C . ARG A 1 69 ? -19.890 12.342 14.987 1.00 48.47 69 ARG A C 1
ATOM 543 O O . ARG A 1 69 ? -19.058 11.887 14.208 1.00 48.47 69 ARG A O 1
ATOM 550 N N . PRO A 1 70 ? -20.054 11.839 16.219 1.00 49.72 70 PRO A N 1
ATOM 551 C CA . PRO A 1 70 ? -19.358 10.634 16.632 1.00 49.72 70 PRO A CA 1
ATOM 552 C C . PRO A 1 70 ? -19.758 9.501 15.686 1.00 49.72 70 PRO A C 1
ATOM 554 O O . PRO A 1 70 ? -20.954 9.320 15.428 1.00 49.72 70 PRO A O 1
ATOM 557 N N . ALA A 1 71 ? -18.760 8.771 15.176 1.00 54.22 71 ALA A N 1
ATOM 558 C CA . ALA A 1 71 ? -18.962 7.576 14.367 1.00 54.22 71 ALA A CA 1
ATOM 559 C C . ALA A 1 71 ? -20.065 6.735 15.021 1.00 54.22 71 ALA A C 1
ATOM 561 O O . ALA A 1 71 ? -19.999 6.387 16.203 1.00 54.22 71 ALA A O 1
ATOM 562 N N . THR A 1 72 ? -21.137 6.478 14.273 1.00 52.28 72 THR A N 1
ATOM 563 C CA . THR A 1 72 ? -22.376 5.903 14.828 1.00 52.28 72 THR A CA 1
ATOM 564 C C . THR A 1 72 ? -22.194 4.478 15.359 1.00 52.28 72 THR A C 1
ATOM 566 O O . THR A 1 72 ? -23.092 3.951 16.021 1.00 52.28 72 THR A O 1
ATOM 569 N N . ARG A 1 73 ? -21.034 3.854 15.115 1.00 60.78 73 ARG A N 1
ATOM 570 C CA . ARG A 1 73 ? -20.636 2.552 15.651 1.00 60.78 73 ARG A CA 1
ATOM 571 C C . ARG A 1 73 ? -19.168 2.553 16.066 1.00 60.78 73 ARG A C 1
ATOM 573 O O . ARG A 1 73 ? -18.306 3.082 15.376 1.00 60.78 73 ARG A O 1
ATOM 580 N N . VAL A 1 74 ? -18.907 1.937 17.216 1.00 70.69 74 VAL A N 1
ATOM 581 C CA . VAL A 1 74 ? -17.585 1.872 17.845 1.00 70.69 74 VAL A CA 1
ATOM 582 C C . VAL A 1 74 ? -16.782 0.746 17.195 1.00 70.69 74 VAL A C 1
ATOM 584 O O . VAL A 1 74 ? -17.046 -0.430 17.454 1.00 70.69 74 VAL A O 1
ATOM 587 N N . LEU A 1 75 ? -15.800 1.092 16.357 1.00 83.75 75 LEU A N 1
ATOM 588 C CA . LEU A 1 75 ? -14.750 0.150 15.969 1.00 83.75 75 LEU A CA 1
ATOM 589 C C . LEU A 1 75 ? -14.025 -0.316 17.233 1.00 83.75 75 LEU A C 1
ATOM 591 O O . LEU A 1 75 ? -13.596 0.492 18.055 1.00 83.75 75 LEU A O 1
ATOM 595 N N . THR A 1 76 ? -13.905 -1.630 17.406 1.00 89.38 76 THR A N 1
ATOM 596 C CA . THR A 1 76 ? -13.120 -2.167 18.519 1.00 89.38 76 THR A CA 1
ATOM 597 C C . THR A 1 76 ? -11.642 -2.133 18.156 1.00 89.38 76 THR A C 1
ATOM 599 O O . THR A 1 76 ? -11.283 -2.376 17.004 1.00 89.38 76 THR A O 1
ATOM 602 N N . LYS A 1 77 ? -10.776 -1.930 19.154 1.00 89.44 77 LYS A N 1
ATOM 603 C CA . LYS A 1 77 ? -9.320 -2.051 18.988 1.00 89.44 77 LYS A CA 1
ATOM 604 C C . LYS A 1 77 ? -8.930 -3.344 18.261 1.00 89.44 77 LYS A C 1
ATOM 606 O O . LYS A 1 77 ? -8.094 -3.323 17.368 1.00 89.44 77 LYS A O 1
ATOM 611 N N . GLN A 1 78 ? -9.580 -4.460 18.603 1.00 90.31 78 GLN A N 1
ATOM 612 C CA . GLN A 1 78 ? -9.300 -5.752 17.978 1.00 90.31 78 GLN A CA 1
ATOM 613 C C . GLN A 1 78 ? -9.668 -5.786 16.494 1.00 90.31 78 GLN A C 1
ATOM 615 O O . GLN A 1 78 ? -8.963 -6.416 15.715 1.00 90.31 78 GLN A O 1
ATOM 620 N N . ALA A 1 79 ? -10.764 -5.132 16.100 1.00 89.88 79 ALA A N 1
ATOM 621 C CA . ALA A 1 79 ? -11.167 -5.055 14.700 1.00 89.88 79 ALA A CA 1
ATOM 622 C C . ALA A 1 79 ? -10.182 -4.217 13.875 1.00 89.88 79 ALA A C 1
ATOM 624 O O . ALA A 1 79 ? -9.866 -4.603 12.755 1.00 89.88 79 ALA A O 1
ATOM 625 N N . VAL A 1 80 ? -9.671 -3.118 14.445 1.00 90.75 80 VAL A N 1
ATOM 626 C CA . VAL A 1 80 ? -8.646 -2.279 13.805 1.00 90.75 80 VAL A CA 1
ATOM 627 C C . VAL A 1 80 ? -7.343 -3.058 13.634 1.00 90.75 80 VAL A C 1
ATOM 629 O O . VAL A 1 80 ? -6.859 -3.173 12.514 1.00 90.75 80 VAL A O 1
ATOM 632 N N . ILE A 1 81 ? -6.831 -3.678 14.705 1.00 92.56 81 ILE A N 1
ATOM 633 C CA . ILE A 1 81 ? -5.622 -4.517 14.634 1.00 92.56 81 ILE A CA 1
ATOM 634 C C . ILE A 1 81 ? -5.809 -5.640 13.609 1.00 92.56 81 ILE A C 1
ATOM 636 O O . ILE A 1 81 ? -4.956 -5.840 12.756 1.00 92.56 81 ILE A O 1
ATOM 640 N N . ALA A 1 82 ? -6.944 -6.345 13.636 1.00 91.44 82 ALA A N 1
ATOM 641 C CA . ALA A 1 82 ? -7.199 -7.428 12.691 1.00 91.44 82 ALA A CA 1
ATOM 642 C C . ALA A 1 82 ? -7.221 -6.959 11.227 1.00 91.44 82 ALA A C 1
ATOM 644 O O . ALA A 1 82 ? -6.859 -7.736 10.348 1.00 91.44 82 ALA A O 1
ATOM 645 N N . GLU A 1 83 ? -7.645 -5.723 10.947 1.00 91.69 83 GLU A N 1
ATOM 646 C CA . GLU A 1 83 ? -7.515 -5.152 9.606 1.00 91.69 83 GLU A CA 1
ATOM 647 C C . GLU A 1 83 ? -6.053 -4.882 9.246 1.00 91.69 83 GLU A C 1
ATOM 649 O O . GLU A 1 83 ? -5.609 -5.332 8.195 1.00 91.69 83 GLU A O 1
ATOM 654 N N . LEU A 1 84 ? -5.295 -4.205 10.111 1.00 93.75 84 LEU A N 1
ATOM 655 C CA . LEU A 1 84 ? -3.886 -3.891 9.849 1.00 93.75 84 LEU A CA 1
ATOM 656 C C . LEU A 1 84 ? -3.070 -5.165 9.586 1.00 93.75 84 LEU A C 1
ATOM 658 O O . LEU A 1 84 ? -2.365 -5.255 8.586 1.00 93.75 84 LEU A O 1
ATOM 662 N N . GLN A 1 85 ? -3.293 -6.219 10.375 1.00 95.12 85 GLN A N 1
ATOM 663 C CA . GLN A 1 85 ? -2.668 -7.530 10.163 1.00 95.12 85 GLN A CA 1
ATOM 664 C C . GLN A 1 85 ? -3.061 -8.177 8.819 1.00 95.12 85 GLN A C 1
ATOM 666 O O . GLN A 1 85 ? -2.258 -8.877 8.194 1.00 95.12 85 GLN A O 1
ATOM 671 N N . ARG A 1 86 ? -4.296 -7.962 8.334 1.00 94.94 86 ARG A N 1
ATOM 672 C CA . ARG A 1 86 ? -4.696 -8.405 6.985 1.00 94.94 86 ARG A CA 1
ATOM 673 C C . ARG A 1 86 ? -3.936 -7.638 5.906 1.00 94.94 86 ARG A C 1
ATOM 675 O O . ARG A 1 86 ? -3.480 -8.271 4.951 1.00 94.94 86 ARG A O 1
ATOM 682 N N . ASN A 1 87 ? -3.768 -6.330 6.080 1.00 94.44 87 ASN A N 1
ATOM 683 C CA . ASN A 1 87 ? -3.012 -5.486 5.157 1.00 94.44 87 ASN A CA 1
ATOM 684 C C . ASN A 1 87 ? -1.544 -5.914 5.109 1.00 94.44 87 ASN A C 1
ATOM 686 O O . ASN A 1 87 ? -1.026 -6.158 4.023 1.00 94.44 87 ASN A O 1
ATOM 690 N N . HIS A 1 88 ? -0.915 -6.149 6.263 1.00 96.50 88 HIS A N 1
ATOM 691 C CA . HIS A 1 88 ? 0.440 -6.699 6.356 1.00 96.50 88 HIS A CA 1
ATOM 692 C C . HIS A 1 88 ? 0.587 -8.002 5.579 1.00 96.50 88 HIS A C 1
ATOM 694 O O . HIS A 1 88 ? 1.480 -8.152 4.743 1.00 96.50 88 HIS A O 1
ATOM 700 N N . ASN A 1 89 ? -0.335 -8.942 5.794 1.00 96.94 89 ASN A N 1
ATOM 701 C CA . ASN A 1 89 ? -0.321 -10.207 5.076 1.00 96.94 89 ASN A CA 1
ATOM 702 C C . ASN A 1 89 ? -0.464 -10.012 3.556 1.00 96.94 89 ASN A C 1
ATOM 704 O O . ASN A 1 89 ? 0.185 -10.727 2.791 1.00 96.94 89 ASN A O 1
ATOM 708 N N . TYR A 1 90 ? -1.287 -9.061 3.111 1.00 96.38 90 TYR A N 1
ATOM 709 C CA . TYR A 1 90 ? -1.402 -8.704 1.698 1.00 96.38 90 TYR A CA 1
ATOM 710 C C . TYR A 1 90 ? -0.105 -8.088 1.147 1.00 96.38 90 TYR A C 1
ATOM 712 O O . TYR A 1 90 ? 0.357 -8.501 0.081 1.00 96.38 90 TYR A O 1
ATOM 720 N N . TYR A 1 91 ? 0.528 -7.161 1.868 1.00 96.62 91 TYR A N 1
ATOM 721 C CA . TYR A 1 91 ? 1.775 -6.533 1.427 1.00 96.62 91 TYR A CA 1
ATOM 722 C C . TYR A 1 91 ? 2.890 -7.565 1.257 1.00 96.62 91 TYR A C 1
ATOM 724 O O . TYR A 1 91 ? 3.466 -7.675 0.171 1.00 96.62 91 TYR A O 1
ATOM 732 N N . LEU A 1 92 ? 3.117 -8.382 2.289 1.00 97.69 92 LEU A N 1
ATOM 733 C CA . LEU A 1 92 ? 4.195 -9.370 2.334 1.00 97.69 92 LEU A CA 1
ATOM 734 C C . LEU A 1 92 ? 4.020 -10.495 1.308 1.00 97.69 92 LEU A C 1
ATOM 736 O O . LEU A 1 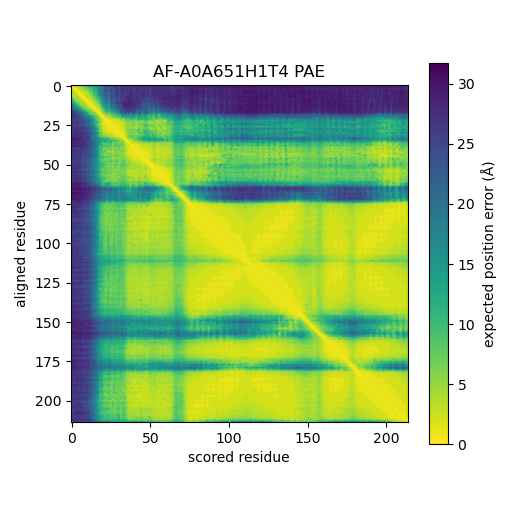92 ? 4.987 -10.920 0.681 1.00 97.69 92 LEU A O 1
ATOM 740 N N . ASN A 1 93 ? 2.794 -10.996 1.129 1.00 97.62 93 ASN A N 1
ATOM 741 C CA . ASN A 1 93 ? 2.562 -12.192 0.314 1.00 97.62 93 ASN A CA 1
ATOM 742 C C . ASN A 1 93 ? 2.070 -11.895 -1.105 1.00 97.62 93 ASN A C 1
ATOM 744 O O . ASN A 1 93 ? 1.990 -12.815 -1.922 1.00 97.62 93 ASN A O 1
ATOM 748 N N . HIS A 1 94 ? 1.709 -10.647 -1.409 1.00 96.38 94 HIS A N 1
ATOM 749 C CA . HIS A 1 94 ? 1.117 -10.300 -2.696 1.00 96.38 94 HIS A CA 1
ATOM 750 C C . HIS A 1 94 ? 1.700 -9.026 -3.305 1.00 96.38 94 HIS A C 1
ATOM 752 O O . HIS A 1 94 ? 2.305 -9.112 -4.375 1.00 96.38 94 HIS A O 1
ATOM 758 N N . ALA A 1 95 ? 1.531 -7.863 -2.669 1.00 96.25 95 ALA A N 1
ATOM 759 C CA . ALA A 1 95 ? 1.871 -6.586 -3.303 1.00 96.25 95 ALA A CA 1
ATOM 760 C C . ALA A 1 95 ? 3.375 -6.461 -3.597 1.00 96.25 95 ALA A C 1
ATOM 762 O O . ALA A 1 95 ? 3.750 -6.267 -4.757 1.00 96.25 95 ALA A O 1
ATOM 763 N N . LEU A 1 96 ? 4.224 -6.652 -2.580 1.00 97.56 96 LEU A N 1
ATOM 764 C CA . LEU A 1 96 ? 5.676 -6.509 -2.717 1.00 97.56 96 LEU A CA 1
ATOM 765 C C . LEU A 1 96 ? 6.261 -7.530 -3.708 1.00 97.56 96 LEU A C 1
ATOM 767 O O . LEU A 1 96 ? 6.856 -7.102 -4.700 1.00 97.56 96 LEU A O 1
ATOM 771 N N . PRO A 1 97 ? 5.980 -8.851 -3.602 1.00 98.25 97 PRO A N 1
ATOM 772 C CA . PRO A 1 97 ? 6.482 -9.821 -4.580 1.00 98.25 97 PRO A CA 1
ATOM 773 C C . PRO A 1 97 ? 6.073 -9.516 -6.027 1.00 98.25 97 PRO A C 1
ATOM 775 O O . PRO A 1 97 ? 6.838 -9.750 -6.967 1.00 98.25 97 PRO A O 1
ATOM 778 N N . GLN A 1 98 ? 4.858 -8.999 -6.239 1.00 97.56 98 GLN A N 1
ATOM 779 C CA . GLN A 1 98 ? 4.394 -8.643 -7.578 1.00 97.56 98 GLN A CA 1
ATOM 780 C C . GLN A 1 98 ? 5.108 -7.422 -8.150 1.00 97.56 98 GLN A C 1
ATOM 782 O O . GLN A 1 98 ? 5.364 -7.393 -9.358 1.00 97.56 98 GLN A O 1
ATOM 787 N N . ILE A 1 99 ? 5.420 -6.429 -7.322 1.00 98.06 99 ILE A N 1
ATOM 788 C CA . ILE A 1 99 ? 6.189 -5.257 -7.739 1.00 98.06 99 ILE A CA 1
ATOM 789 C C . ILE A 1 99 ? 7.628 -5.670 -8.072 1.00 98.06 99 ILE A C 1
ATOM 791 O O . ILE A 1 99 ? 8.106 -5.336 -9.158 1.00 98.06 99 ILE A O 1
ATOM 795 N N . SER A 1 100 ? 8.267 -6.497 -7.242 1.00 98.06 100 SER A N 1
ATOM 796 C CA . SER A 1 100 ? 9.619 -7.029 -7.490 1.00 98.06 100 SER A CA 1
ATOM 797 C C . SER A 1 100 ? 9.682 -7.829 -8.803 1.00 98.06 100 SER A C 1
ATOM 799 O O . SER A 1 100 ? 10.602 -7.679 -9.616 1.00 98.06 100 SER A O 1
ATOM 801 N N . LEU A 1 101 ? 8.637 -8.613 -9.101 1.00 97.25 101 LEU A N 1
ATOM 802 C CA . LEU A 1 101 ? 8.499 -9.293 -10.393 1.00 97.25 101 LEU A CA 1
ATOM 803 C C . LEU A 1 101 ? 8.302 -8.313 -11.564 1.00 97.25 101 LEU A C 1
ATOM 805 O O . LEU A 1 101 ? 8.832 -8.547 -12.653 1.00 97.25 101 LEU A O 1
ATOM 809 N N . SER A 1 102 ? 7.542 -7.231 -11.375 1.00 97.06 102 SER A N 1
ATOM 810 C CA . SER A 1 102 ? 7.379 -6.188 -12.395 1.00 97.06 102 SER A CA 1
ATOM 811 C C . SER A 1 102 ? 8.702 -5.492 -12.711 1.00 97.06 102 SER A C 1
ATOM 813 O O . SER A 1 102 ? 9.020 -5.339 -13.889 1.00 97.06 102 SER A O 1
ATOM 815 N N . PHE A 1 103 ? 9.500 -5.146 -11.696 1.00 97.56 103 PHE A N 1
ATOM 816 C CA . PHE A 1 103 ? 10.852 -4.618 -11.894 1.00 97.56 103 PHE A CA 1
ATOM 817 C C . PHE A 1 103 ? 11.724 -5.586 -12.690 1.00 97.56 103 PHE A C 1
ATOM 819 O O . PHE A 1 103 ? 12.320 -5.190 -13.689 1.00 97.56 103 PHE A O 1
ATOM 826 N N . SER A 1 104 ? 11.725 -6.870 -12.318 1.00 96.81 104 SER A N 1
ATOM 827 C CA . SER A 1 104 ? 12.496 -7.904 -13.022 1.00 96.81 104 SER A CA 1
ATOM 828 C C . SER A 1 104 ? 12.165 -7.963 -14.519 1.00 96.81 104 SER A C 1
ATOM 830 O O . SER A 1 104 ? 13.059 -8.092 -15.351 1.00 96.81 104 SER A O 1
ATOM 832 N N . ARG A 1 105 ? 10.881 -7.829 -14.881 1.00 95.50 105 ARG A N 1
ATOM 833 C CA . ARG A 1 105 ? 10.434 -7.801 -16.285 1.00 95.50 105 ARG A CA 1
ATOM 834 C C . ARG A 1 105 ? 10.886 -6.535 -17.009 1.00 95.50 105 ARG A C 1
ATOM 836 O O . ARG A 1 105 ? 11.433 -6.625 -18.100 1.00 95.50 105 ARG A O 1
ATOM 843 N N . VAL A 1 106 ? 10.692 -5.372 -16.389 1.00 95.44 106 VAL A N 1
ATOM 844 C CA . VAL A 1 106 ? 11.097 -4.076 -16.955 1.00 95.44 106 VAL A CA 1
ATOM 845 C C . VAL A 1 106 ? 12.608 -4.032 -17.210 1.00 95.44 106 VAL A C 1
ATOM 847 O O . VAL A 1 106 ? 13.039 -3.584 -18.271 1.00 95.44 106 VAL A O 1
ATOM 850 N N . LEU A 1 107 ? 13.412 -4.539 -16.272 1.00 96.19 107 LEU A N 1
ATOM 851 C CA . LEU A 1 107 ? 14.869 -4.594 -16.394 1.00 96.19 107 LEU A CA 1
ATOM 852 C C . LEU A 1 107 ? 15.336 -5.616 -17.434 1.00 96.19 107 LEU A C 1
ATOM 854 O O . LEU A 1 107 ? 16.308 -5.352 -18.136 1.00 96.19 107 LEU A O 1
ATOM 858 N N . ALA A 1 108 ? 14.646 -6.750 -17.576 1.00 95.31 108 ALA A N 1
ATOM 859 C CA . ALA A 1 108 ? 14.946 -7.717 -18.631 1.00 95.31 108 ALA A CA 1
ATOM 860 C C . ALA A 1 108 ? 14.708 -7.130 -20.034 1.00 95.31 108 ALA A C 1
ATOM 862 O O . ALA A 1 108 ? 15.492 -7.386 -20.947 1.00 95.31 108 ALA A O 1
ATOM 863 N N . ASP A 1 109 ? 13.665 -6.310 -20.191 1.00 92.94 109 ASP A N 1
ATOM 864 C CA . ASP A 1 109 ? 13.338 -5.653 -21.460 1.00 92.94 109 ASP A CA 1
ATOM 865 C C . ASP A 1 109 ? 14.260 -4.458 -21.767 1.00 92.94 109 ASP A C 1
ATOM 867 O O . ASP A 1 109 ? 14.467 -4.115 -22.934 1.00 92.94 109 ASP A O 1
ATOM 871 N N . ARG A 1 110 ? 14.796 -3.792 -20.734 1.00 92.31 110 ARG A N 1
ATOM 872 C CA . ARG A 1 110 ? 15.603 -2.562 -20.854 1.00 92.31 110 ARG A CA 1
ATOM 873 C C . ARG A 1 110 ? 16.867 -2.605 -19.967 1.00 92.31 110 ARG A C 1
ATOM 875 O O . ARG A 1 110 ? 17.036 -1.733 -19.112 1.00 92.31 110 ARG A O 1
ATOM 882 N N . PRO A 1 111 ? 17.787 -3.568 -20.171 1.00 93.25 111 PRO A N 1
ATOM 883 C CA . PRO A 1 111 ? 18.893 -3.825 -19.242 1.00 93.25 111 PRO A CA 1
ATOM 884 C C . PRO A 1 111 ? 19.930 -2.698 -19.163 1.00 93.25 111 PRO A C 1
ATOM 886 O O . PRO A 1 111 ? 20.595 -2.563 -18.143 1.00 93.25 111 PRO A O 1
ATOM 889 N N . GLU A 1 112 ? 20.053 -1.866 -20.196 1.00 93.38 112 GLU A N 1
ATOM 890 C CA . GLU A 1 112 ? 21.031 -0.766 -20.251 1.00 93.38 112 GLU A CA 1
ATOM 891 C C . GLU A 1 112 ? 20.524 0.533 -19.588 1.00 93.38 112 GLU A C 1
ATOM 893 O O . GLU A 1 112 ? 21.236 1.536 -19.525 1.00 93.38 112 GLU A O 1
ATOM 898 N N . HIS A 1 113 ? 19.274 0.564 -19.111 1.00 93.06 113 HIS A N 1
ATOM 899 C CA . HIS A 1 113 ? 18.653 1.800 -18.639 1.00 93.06 113 HIS A CA 1
ATOM 900 C C . HIS A 1 113 ? 19.008 2.096 -17.175 1.00 93.06 113 HIS A C 1
ATOM 902 O O . HIS A 1 113 ? 18.341 1.633 -16.249 1.00 93.06 113 HIS A O 1
ATOM 908 N N . PHE A 1 114 ? 20.045 2.908 -16.954 1.00 94.00 114 PHE A N 1
ATOM 909 C CA . PHE A 1 114 ? 20.559 3.232 -15.615 1.00 94.00 114 PHE A CA 1
ATOM 910 C C . PHE A 1 114 ? 19.480 3.703 -14.625 1.00 94.00 114 PHE A C 1
ATOM 912 O O . PHE A 1 114 ? 19.453 3.237 -13.488 1.00 94.00 114 PHE A O 1
ATOM 919 N N . SER A 1 115 ? 18.558 4.580 -15.044 1.00 93.31 115 SER A N 1
ATOM 920 C CA . SER A 1 115 ? 17.513 5.077 -14.135 1.00 93.31 115 SER A CA 1
ATOM 921 C C . SER A 1 115 ? 16.571 3.973 -13.647 1.00 93.31 115 SER A C 1
ATOM 923 O O . SER A 1 115 ? 16.133 4.036 -12.505 1.00 93.31 115 SER A O 1
ATOM 925 N N . LEU A 1 116 ? 16.320 2.924 -14.444 1.00 94.69 116 LEU A N 1
ATOM 926 C CA . LEU A 1 116 ? 15.485 1.794 -14.021 1.00 94.69 116 LEU A CA 1
ATOM 927 C C . LEU A 1 116 ? 16.193 0.954 -12.953 1.00 94.69 116 LEU A C 1
ATOM 929 O O . LEU A 1 116 ? 15.555 0.526 -11.994 1.00 94.69 116 LEU A O 1
ATOM 933 N N . HIS A 1 117 ? 17.510 0.765 -13.080 1.00 96.00 117 HIS A N 1
ATOM 934 C CA . HIS A 1 117 ? 18.322 0.101 -12.051 1.00 96.00 117 HIS A CA 1
ATOM 935 C C . HIS A 1 117 ? 18.373 0.908 -10.756 1.00 96.00 117 HIS A C 1
ATOM 937 O O . HIS A 1 117 ? 18.277 0.337 -9.669 1.00 96.00 117 HIS A O 1
ATOM 943 N N . LEU A 1 118 ? 18.477 2.235 -10.864 1.00 95.75 118 LEU A N 1
ATOM 944 C CA . LEU A 1 118 ? 18.416 3.123 -9.708 1.00 95.75 118 LEU A CA 1
ATOM 945 C C . LEU A 1 118 ? 17.050 3.030 -9.013 1.00 95.75 118 LEU A C 1
ATOM 947 O O . LEU A 1 118 ? 17.010 2.792 -7.809 1.00 95.75 118 LEU A O 1
ATOM 951 N N . CYS A 1 119 ? 15.943 3.124 -9.758 1.00 96.75 119 CYS A N 1
ATOM 952 C CA . CYS A 1 119 ? 14.592 2.939 -9.217 1.00 96.75 119 CYS A CA 1
ATOM 953 C C . CYS A 1 119 ? 14.426 1.578 -8.532 1.00 96.75 119 CYS A C 1
ATOM 955 O O . CYS A 1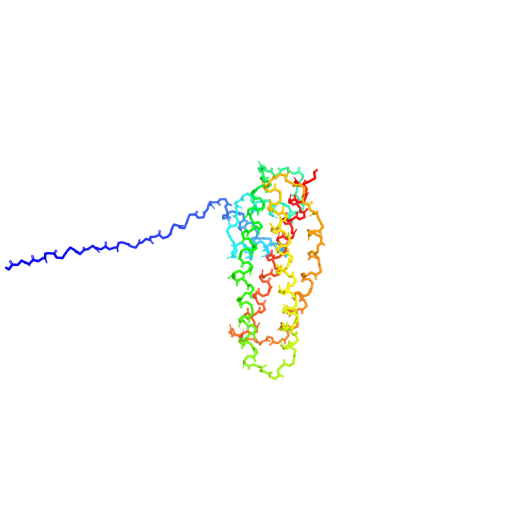 119 ? 13.853 1.512 -7.449 1.00 96.75 119 CYS A O 1
ATOM 957 N N . HIS A 1 120 ? 14.948 0.503 -9.131 1.00 97.38 120 HIS A N 1
ATOM 958 C CA . HIS A 1 120 ? 14.897 -0.829 -8.533 1.00 97.38 120 HIS A CA 1
ATOM 959 C C . HIS A 1 120 ? 15.690 -0.895 -7.224 1.00 97.38 120 HIS A C 1
ATOM 961 O O . HIS A 1 120 ? 15.182 -1.393 -6.227 1.00 97.38 120 HIS A O 1
ATOM 967 N N . THR A 1 121 ? 16.895 -0.321 -7.192 1.00 96.62 121 THR A N 1
ATOM 968 C CA . THR A 1 121 ? 17.729 -0.277 -5.979 1.00 96.62 121 THR A CA 1
ATOM 969 C C . THR A 1 121 ? 17.039 0.489 -4.849 1.00 96.62 121 THR A C 1
ATOM 971 O O . THR A 1 121 ? 17.043 0.045 -3.703 1.00 96.62 121 THR A O 1
ATOM 974 N N . LEU A 1 122 ? 16.426 1.634 -5.167 1.00 95.62 122 LEU A N 1
ATOM 975 C CA . LEU A 1 122 ? 15.651 2.418 -4.203 1.00 95.62 122 LEU A CA 1
ATOM 976 C C . LEU A 1 122 ? 14.432 1.637 -3.701 1.00 95.62 122 LEU A C 1
ATOM 978 O O . LEU A 1 122 ? 14.173 1.618 -2.499 1.00 95.62 122 LEU A O 1
ATOM 982 N N . TYR A 1 123 ? 13.728 0.944 -4.599 1.00 96.75 123 TYR A N 1
ATOM 983 C CA . TYR A 1 123 ? 12.603 0.093 -4.229 1.00 96.75 123 TYR A CA 1
ATOM 984 C C . TYR A 1 123 ? 13.025 -1.054 -3.303 1.00 96.75 123 TYR A C 1
ATOM 986 O O . TYR A 1 123 ? 12.355 -1.289 -2.310 1.00 96.75 123 TYR A O 1
ATOM 994 N N . GLU A 1 124 ? 14.148 -1.730 -3.554 1.00 96.69 124 GLU A N 1
ATOM 995 C CA . GLU A 1 124 ? 14.639 -2.794 -2.666 1.00 96.69 124 GLU A CA 1
ATOM 996 C C . GLU A 1 124 ? 14.981 -2.277 -1.257 1.00 96.69 124 GLU A C 1
ATOM 998 O O . GLU A 1 124 ? 14.841 -3.000 -0.268 1.00 96.69 124 GLU A O 1
ATOM 1003 N N . VAL A 1 125 ? 15.469 -1.036 -1.142 1.00 95.00 125 VAL A N 1
ATOM 1004 C CA . VAL A 1 125 ? 15.699 -0.392 0.163 1.00 95.00 125 VAL A CA 1
ATOM 1005 C C . VAL A 1 125 ? 14.369 -0.142 0.869 1.00 95.00 125 VAL A C 1
ATOM 1007 O O . VAL A 1 125 ? 14.233 -0.521 2.030 1.00 95.00 125 VAL A O 1
ATOM 1010 N N . PHE A 1 126 ? 13.397 0.431 0.158 1.00 95.25 126 PHE A N 1
ATOM 1011 C CA . PHE A 1 126 ? 12.042 0.649 0.659 1.00 95.25 126 PHE A CA 1
ATOM 1012 C C . PHE A 1 126 ? 11.359 -0.664 1.083 1.00 95.25 126 PHE A C 1
ATOM 1014 O O . PHE A 1 126 ? 10.842 -0.753 2.190 1.00 95.25 126 PHE A O 1
ATOM 1021 N N . GLU A 1 127 ? 11.413 -1.707 0.251 1.00 96.06 127 GLU A N 1
ATOM 1022 C CA . GLU A 1 127 ? 10.814 -3.019 0.519 1.00 96.06 127 GLU A CA 1
ATOM 1023 C C . GLU A 1 127 ? 11.372 -3.624 1.811 1.00 96.06 127 GLU A C 1
ATOM 1025 O O . GLU A 1 127 ? 10.611 -4.094 2.654 1.00 96.06 127 GLU A O 1
ATOM 1030 N N . ARG A 1 128 ? 12.696 -3.574 2.009 1.00 95.25 128 ARG A N 1
ATOM 1031 C CA . ARG A 1 128 ? 13.323 -4.061 3.247 1.00 95.25 128 ARG A CA 1
ATOM 1032 C C . ARG A 1 128 ? 12.902 -3.258 4.476 1.00 95.25 128 ARG A C 1
ATOM 1034 O O . ARG A 1 128 ? 12.681 -3.869 5.517 1.00 95.25 128 ARG A O 1
ATOM 1041 N N . ALA A 1 129 ? 12.818 -1.932 4.358 1.00 93.19 129 ALA A N 1
ATOM 1042 C CA . ALA A 1 129 ? 12.384 -1.067 5.452 1.00 93.19 129 ALA A CA 1
ATOM 1043 C C . ALA A 1 129 ? 10.941 -1.390 5.862 1.00 93.19 129 ALA A C 1
ATOM 1045 O O . ALA A 1 129 ? 10.706 -1.740 7.015 1.00 93.19 129 ALA A O 1
ATOM 1046 N N . LEU A 1 130 ? 10.023 -1.437 4.891 1.00 93.81 130 LEU A N 1
ATOM 1047 C CA . LEU A 1 130 ? 8.618 -1.759 5.130 1.00 93.81 130 LEU A CA 1
ATOM 1048 C C . LEU A 1 130 ? 8.434 -3.159 5.739 1.00 93.81 130 LEU A C 1
ATOM 1050 O O . LEU A 1 130 ? 7.609 -3.344 6.628 1.00 93.81 130 LEU A O 1
ATOM 1054 N N . ILE A 1 131 ? 9.199 -4.162 5.290 1.00 95.44 131 ILE A N 1
ATOM 1055 C CA . ILE A 1 131 ? 9.141 -5.517 5.866 1.00 95.44 131 ILE A CA 1
ATOM 1056 C C . ILE A 1 131 ? 9.565 -5.520 7.339 1.00 95.44 131 ILE A C 1
ATOM 1058 O O . ILE A 1 131 ? 8.931 -6.200 8.148 1.00 95.44 131 ILE A O 1
ATOM 1062 N N . GLU A 1 132 ? 10.639 -4.807 7.688 1.00 93.62 132 GLU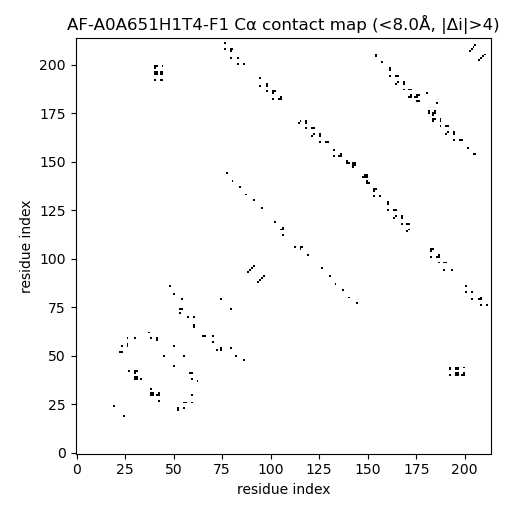 A N 1
ATOM 1063 C CA . GLU A 1 132 ? 11.096 -4.740 9.079 1.00 93.62 132 GLU A CA 1
ATOM 1064 C C . GLU A 1 132 ? 10.102 -3.965 9.943 1.00 93.62 132 GLU A C 1
ATOM 1066 O O . GLU A 1 132 ? 9.729 -4.439 11.012 1.00 93.62 132 GLU A O 1
ATOM 1071 N N . HIS A 1 133 ? 9.582 -2.852 9.434 1.00 91.75 133 HIS A N 1
ATOM 1072 C CA . HIS A 1 133 ? 8.550 -2.075 10.101 1.00 91.75 133 HIS A CA 1
ATOM 1073 C C . HIS A 1 133 ? 7.291 -2.917 10.395 1.00 91.75 133 HIS A C 1
ATOM 1075 O O . HIS A 1 133 ? 6.892 -3.044 11.552 1.00 91.75 133 HIS A O 1
ATOM 1081 N N . ILE A 1 134 ? 6.747 -3.630 9.398 1.00 94.00 134 ILE A N 1
ATOM 1082 C CA . ILE A 1 134 ? 5.618 -4.564 9.588 1.00 94.00 134 ILE A CA 1
ATOM 1083 C C . ILE A 1 134 ? 5.933 -5.608 10.671 1.00 94.00 134 ILE A C 1
ATOM 1085 O O . ILE A 1 134 ? 5.071 -5.995 11.461 1.00 94.00 134 ILE A O 1
ATOM 1089 N N . ARG A 1 135 ? 7.171 -6.108 10.719 1.00 94.38 135 ARG A N 1
ATOM 1090 C CA . ARG A 1 135 ? 7.582 -7.108 11.709 1.00 94.38 135 ARG A CA 1
ATOM 1091 C C . ARG A 1 135 ? 7.581 -6.545 13.131 1.00 94.38 135 ARG A C 1
ATOM 1093 O O . ARG A 1 135 ? 7.187 -7.266 14.054 1.00 94.38 135 ARG A O 1
ATOM 1100 N N . GLU A 1 136 ? 8.039 -5.311 13.308 1.00 92.44 136 GLU A N 1
ATOM 1101 C CA . GLU A 1 136 ? 8.004 -4.602 14.589 1.00 92.44 136 GLU A CA 1
ATOM 1102 C C . GLU A 1 136 ? 6.557 -4.385 15.048 1.00 92.44 136 GLU A C 1
ATOM 1104 O O . GLU A 1 136 ? 6.201 -4.747 16.171 1.00 92.44 136 GLU A O 1
ATOM 1109 N N . GLU A 1 137 ? 5.686 -3.924 14.153 1.00 92.81 137 GLU A N 1
ATOM 1110 C CA . GLU A 1 137 ? 4.272 -3.731 14.469 1.00 92.81 137 GLU A CA 1
ATOM 1111 C C . GLU A 1 137 ? 3.557 -5.036 14.827 1.00 92.81 137 GLU A C 1
ATOM 1113 O O . GLU A 1 137 ? 2.814 -5.094 15.808 1.00 92.81 137 GLU A O 1
ATOM 1118 N N . GLU A 1 138 ? 3.803 -6.125 14.093 1.00 94.31 138 GLU A N 1
ATOM 1119 C CA . GLU A 1 138 ? 3.219 -7.434 14.406 1.00 94.31 138 GLU A CA 1
ATOM 1120 C C . GLU A 1 138 ? 3.652 -7.951 15.781 1.00 94.31 138 GLU A C 1
ATOM 1122 O O . GLU A 1 138 ? 2.867 -8.591 16.494 1.00 94.31 138 GLU A O 1
ATOM 1127 N N . HIS A 1 139 ? 4.894 -7.677 16.182 1.00 92.38 139 HIS A N 1
ATOM 1128 C CA . HIS A 1 139 ? 5.355 -7.979 17.531 1.00 92.38 139 HIS A CA 1
ATOM 1129 C C . HIS A 1 139 ? 4.540 -7.199 18.578 1.00 92.38 139 HIS A C 1
ATOM 1131 O O . HIS A 1 139 ? 4.090 -7.774 19.579 1.00 92.38 139 HIS A O 1
ATOM 1137 N N . ASP A 1 140 ? 4.270 -5.924 18.323 1.00 90.50 140 ASP A N 1
ATOM 1138 C CA . ASP A 1 140 ? 3.514 -5.067 19.233 1.00 90.50 140 ASP A CA 1
ATOM 1139 C C . ASP A 1 140 ? 2.020 -5.408 19.263 1.00 90.50 140 ASP A C 1
ATOM 1141 O O . ASP A 1 140 ? 1.419 -5.487 20.340 1.00 90.50 140 ASP A O 1
ATOM 1145 N N . PHE A 1 141 ? 1.424 -5.766 18.126 1.00 91.31 141 PHE A N 1
ATOM 1146 C CA . PHE A 1 141 ? 0.066 -6.306 18.058 1.00 91.31 141 PHE A CA 1
ATOM 1147 C C . PHE A 1 141 ? -0.078 -7.584 18.888 1.00 91.31 141 PHE A C 1
ATOM 1149 O O . PHE A 1 141 ? -1.063 -7.751 19.618 1.00 91.31 141 PHE A O 1
ATOM 1156 N N . GLN A 1 142 ? 0.917 -8.477 18.861 1.00 89.81 142 GLN A N 1
ATOM 1157 C CA . GLN A 1 142 ? 0.926 -9.658 19.729 1.00 89.81 142 GLN A CA 1
ATOM 1158 C C . GLN A 1 142 ? 0.997 -9.292 21.216 1.00 89.81 142 GLN A C 1
ATOM 1160 O O . GLN A 1 142 ? 0.348 -9.956 22.032 1.00 89.81 142 GLN A O 1
ATOM 1165 N N . ALA A 1 143 ? 1.759 -8.260 21.587 1.00 88.19 143 ALA A N 1
ATOM 1166 C CA . ALA A 1 143 ? 1.813 -7.763 22.959 1.00 88.19 143 ALA A CA 1
ATOM 1167 C C . ALA A 1 143 ? 0.459 -7.175 23.397 1.00 88.19 143 ALA A C 1
ATOM 1169 O O . ALA A 1 143 ? -0.056 -7.549 24.457 1.00 88.19 143 ALA A O 1
ATOM 1170 N N . PHE A 1 144 ? -0.179 -6.356 22.554 1.00 85.62 144 PHE A N 1
ATOM 1171 C CA . PHE A 1 144 ? -1.501 -5.787 22.829 1.00 85.62 144 PHE A CA 1
ATOM 1172 C C . PHE A 1 144 ? -2.584 -6.854 22.992 1.00 85.62 144 PHE A C 1
ATOM 1174 O O . PHE A 1 144 ? -3.399 -6.758 23.913 1.00 85.62 144 PHE A O 1
ATOM 1181 N N . ASN A 1 145 ? -2.565 -7.898 22.159 1.00 84.38 145 ASN A N 1
ATOM 1182 C CA . ASN A 1 145 ? -3.494 -9.028 22.256 1.00 84.38 145 ASN A CA 1
ATOM 1183 C C . ASN A 1 145 ? -3.331 -9.812 23.572 1.00 84.38 145 ASN A C 1
ATOM 1185 O O . ASN A 1 145 ? -4.282 -10.422 24.057 1.00 84.38 145 ASN A O 1
ATOM 1189 N N . LYS A 1 146 ? -2.139 -9.774 24.180 1.00 86.56 146 LYS A N 1
ATOM 1190 C CA . LYS A 1 146 ? -1.846 -10.373 25.494 1.00 86.56 146 LYS A CA 1
ATOM 1191 C C . LYS A 1 146 ? -2.105 -9.418 26.666 1.00 86.56 146 LYS A C 1
ATOM 1193 O O . LYS A 1 146 ? -1.866 -9.794 27.811 1.00 86.56 146 LYS A O 1
ATOM 1198 N N . GLY A 1 147 ? -2.571 -8.193 26.405 1.00 82.12 147 GLY A N 1
ATOM 1199 C CA . GLY A 1 147 ? -2.764 -7.161 27.428 1.00 82.12 147 GLY A CA 1
ATOM 1200 C C . GLY A 1 147 ? -1.457 -6.590 27.988 1.00 82.12 147 GLY A C 1
ATOM 1201 O O . GLY A 1 147 ? -1.460 -6.008 29.072 1.00 82.12 147 GLY A O 1
ATOM 1202 N N . LEU A 1 148 ? -0.340 -6.771 27.280 1.00 80.62 148 LEU A N 1
ATOM 1203 C CA . LEU A 1 148 ? 0.961 -6.223 27.652 1.00 80.62 148 LEU A CA 1
ATOM 1204 C C . LEU A 1 148 ? 1.121 -4.807 27.083 1.00 80.62 148 LEU A C 1
ATOM 1206 O O . LEU A 1 148 ? 0.518 -4.459 26.067 1.00 80.62 148 LEU A O 1
ATOM 1210 N N . LYS A 1 149 ? 1.951 -3.988 27.738 1.00 75.44 149 LYS A N 1
ATOM 1211 C CA . LYS A 1 149 ? 2.391 -2.710 27.167 1.00 75.44 149 LYS A CA 1
ATOM 1212 C C . LYS A 1 149 ? 3.411 -2.998 26.066 1.00 75.44 149 LYS A C 1
ATOM 1214 O O . LYS A 1 149 ? 4.436 -3.610 26.356 1.00 75.44 149 LYS A O 1
ATOM 1219 N N . ALA A 1 150 ? 3.120 -2.569 24.845 1.00 73.19 150 ALA A N 1
ATOM 1220 C CA . ALA A 1 150 ? 4.087 -2.555 23.754 1.00 73.19 150 ALA A CA 1
ATOM 1221 C C . ALA A 1 150 ? 4.910 -1.256 23.776 1.00 73.19 150 ALA A C 1
ATOM 1223 O O . ALA A 1 150 ? 4.502 -0.277 24.416 1.00 73.19 150 ALA A O 1
ATOM 1224 N N . GLY A 1 151 ? 6.052 -1.246 23.086 1.00 68.69 151 GLY A N 1
ATOM 1225 C CA . GLY A 1 151 ? 6.736 0.004 22.758 1.00 68.69 151 GLY A CA 1
ATOM 1226 C C . GLY A 1 151 ? 5.889 0.750 21.731 1.00 68.69 151 GLY A C 1
ATOM 1227 O O . GLY A 1 151 ? 5.510 0.172 20.731 1.00 68.69 151 GLY A O 1
ATOM 1228 N N . GLN A 1 152 ? 5.514 2.002 21.988 1.00 67.12 152 GLN A N 1
ATOM 1229 C CA . GLN A 1 152 ? 4.677 2.774 21.052 1.00 67.12 152 GLN A CA 1
ATOM 1230 C C . GLN A 1 152 ? 5.487 3.425 19.917 1.00 67.12 152 GLN A C 1
ATOM 1232 O O . GLN A 1 152 ? 4.916 4.149 19.107 1.00 67.12 152 GLN A O 1
ATOM 1237 N N . ASP A 1 153 ? 6.799 3.186 19.866 1.00 68.00 153 ASP A N 1
ATOM 1238 C CA . ASP A 1 153 ? 7.728 3.927 19.010 1.00 68.00 153 ASP A CA 1
ATOM 1239 C C . ASP A 1 153 ? 7.689 3.484 17.532 1.00 68.00 153 ASP A C 1
ATOM 1241 O O . ASP A 1 153 ? 8.101 4.254 16.667 1.00 68.00 153 ASP A O 1
ATOM 1245 N N . CYS A 1 154 ? 7.161 2.292 17.219 1.00 69.44 154 CYS A N 1
ATOM 1246 C CA . CYS A 1 154 ? 7.118 1.760 15.848 1.00 69.44 154 CYS A CA 1
ATOM 1247 C C . CYS A 1 154 ? 6.130 2.511 14.930 1.00 69.44 154 CYS A C 1
ATOM 1249 O O . CYS A 1 154 ? 6.425 2.710 13.755 1.00 69.44 154 CYS A O 1
ATOM 1251 N N . PHE A 1 155 ? 5.03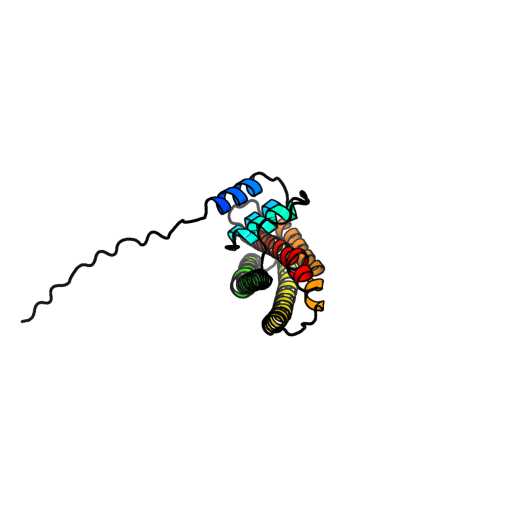0 3.047 15.475 1.00 68.88 155 PHE A N 1
ATOM 1252 C CA . PHE A 1 155 ? 3.957 3.726 14.721 1.00 68.88 155 PHE A CA 1
ATOM 1253 C C . PHE A 1 155 ? 4.281 5.177 14.306 1.00 68.88 155 PHE A C 1
ATOM 1255 O O . PHE A 1 155 ? 3.394 5.948 13.932 1.00 68.88 155 PHE A O 1
ATOM 1262 N N . HIS A 1 156 ? 5.524 5.636 14.472 1.00 64.00 156 HIS A N 1
ATOM 1263 C CA . HIS A 1 156 ? 5.948 7.002 14.119 1.00 64.00 156 HIS A CA 1
ATOM 1264 C C . HIS A 1 156 ? 6.880 7.055 12.900 1.00 64.00 156 HIS A C 1
ATOM 1266 O O . HIS A 1 156 ? 7.210 8.147 12.441 1.00 64.00 156 HIS A O 1
ATOM 1272 N N . ALA A 1 157 ? 7.268 5.904 12.344 1.00 60.19 157 ALA A N 1
ATOM 1273 C CA . ALA A 1 157 ? 8.223 5.817 11.238 1.00 60.19 157 ALA A CA 1
ATOM 1274 C C . ALA A 1 157 ? 7.611 6.043 9.833 1.00 60.19 157 ALA A C 1
ATOM 1276 O O . ALA A 1 157 ? 8.345 6.278 8.876 1.00 60.19 157 ALA A O 1
ATOM 1277 N N . HIS A 1 158 ? 6.281 6.036 9.688 1.00 59.81 158 HIS A N 1
ATOM 1278 C CA . HIS A 1 158 ? 5.614 5.945 8.376 1.00 59.81 158 HIS A CA 1
ATOM 1279 C C . HIS A 1 158 ? 5.794 7.148 7.434 1.00 59.81 158 HIS A C 1
ATOM 1281 O O . HIS A 1 158 ? 5.613 7.026 6.218 1.00 59.81 158 HIS A O 1
ATOM 1287 N N . HIS A 1 159 ? 6.111 8.332 7.966 1.00 56.72 159 HIS A N 1
ATOM 1288 C CA . HIS A 1 159 ? 6.166 9.547 7.151 1.00 56.72 159 HIS A CA 1
ATOM 1289 C C . HIS A 1 159 ? 7.314 9.542 6.131 1.00 56.72 159 HIS A C 1
ATOM 1291 O O . HIS A 1 159 ? 7.153 10.106 5.048 1.00 56.72 159 HIS A O 1
ATOM 1297 N N . ASP A 1 160 ? 8.428 8.873 6.435 1.00 63.81 160 ASP A N 1
ATOM 1298 C CA . ASP A 1 160 ? 9.606 8.869 5.561 1.00 63.81 160 ASP A CA 1
ATOM 1299 C C . ASP A 1 160 ? 9.516 7.807 4.449 1.00 63.81 160 ASP A C 1
ATOM 1301 O O . ASP A 1 160 ? 10.055 7.994 3.356 1.00 63.81 160 ASP A O 1
ATOM 1305 N N . GLU A 1 161 ? 8.789 6.710 4.676 1.00 69.69 161 GLU A N 1
ATOM 1306 C CA . GLU A 1 161 ? 8.758 5.566 3.753 1.00 69.69 161 GLU A CA 1
ATOM 1307 C C . GLU A 1 161 ? 7.913 5.838 2.498 1.00 69.69 161 GLU A C 1
ATOM 1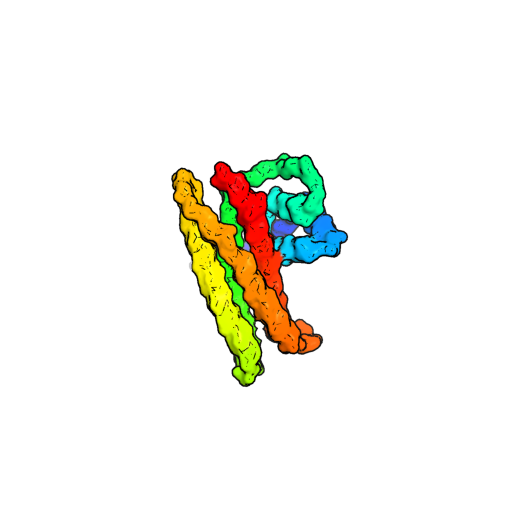309 O O . GLU A 1 161 ? 8.286 5.453 1.387 1.00 69.69 161 GLU A O 1
ATOM 1314 N N . THR A 1 162 ? 6.802 6.565 2.643 1.00 77.12 162 THR A N 1
ATOM 1315 C CA . THR A 1 162 ? 5.925 6.920 1.511 1.00 77.12 162 THR A CA 1
ATOM 1316 C C . THR A 1 162 ? 6.568 7.927 0.552 1.00 77.12 162 THR A C 1
ATOM 1318 O O . THR A 1 162 ? 6.350 7.848 -0.658 1.00 77.12 162 THR A O 1
ATOM 1321 N N . ALA A 1 163 ? 7.424 8.823 1.055 1.00 83.88 163 ALA A N 1
ATOM 1322 C CA . ALA A 1 163 ? 8.127 9.812 0.238 1.00 83.88 163 ALA A CA 1
ATOM 1323 C C . ALA A 1 163 ? 9.118 9.164 -0.746 1.00 83.88 163 ALA A C 1
ATOM 1325 O O . ALA A 1 163 ? 9.214 9.582 -1.903 1.00 83.88 163 ALA A O 1
ATOM 1326 N N . ALA A 1 164 ? 9.820 8.111 -0.314 1.00 86.50 164 ALA A N 1
ATOM 1327 C CA . ALA A 1 164 ? 10.721 7.352 -1.180 1.00 86.50 164 ALA A CA 1
ATOM 1328 C C . ALA A 1 164 ? 9.958 6.673 -2.329 1.00 86.50 164 ALA A C 1
ATOM 1330 O O . ALA A 1 164 ? 10.406 6.689 -3.478 1.00 86.50 164 ALA A O 1
ATOM 1331 N N . LEU A 1 165 ? 8.781 6.115 -2.034 1.00 91.50 165 LEU A N 1
ATOM 1332 C CA . LEU A 1 165 ? 7.936 5.461 -3.029 1.00 91.50 165 LEU A CA 1
ATOM 1333 C C . LEU A 1 165 ? 7.398 6.455 -4.069 1.00 91.50 165 LEU A C 1
ATOM 1335 O O . LEU A 1 165 ? 7.449 6.170 -5.267 1.00 91.50 165 LEU A O 1
ATOM 1339 N N . ASP A 1 166 ? 6.951 7.634 -3.631 1.00 91.00 166 ASP A N 1
ATOM 1340 C CA . ASP A 1 166 ? 6.458 8.690 -4.522 1.00 91.00 166 ASP A CA 1
ATOM 1341 C C . ASP A 1 166 ? 7.572 9.200 -5.465 1.00 91.00 166 ASP A C 1
ATOM 1343 O O . ASP A 1 166 ? 7.329 9.391 -6.659 1.00 91.00 166 ASP A O 1
ATOM 1347 N N . GLN A 1 167 ? 8.822 9.296 -4.991 1.00 92.44 167 GLN A N 1
ATOM 1348 C CA . GLN A 1 167 ? 9.972 9.630 -5.842 1.00 92.44 167 GLN A CA 1
ATOM 1349 C C . GLN A 1 167 ? 10.269 8.543 -6.892 1.00 92.44 167 GLN A C 1
ATOM 1351 O O . GLN A 1 167 ? 10.547 8.852 -8.053 1.00 92.44 167 GLN A O 1
ATOM 1356 N N . ILE A 1 168 ? 10.183 7.260 -6.521 1.00 94.81 168 ILE A N 1
ATOM 1357 C CA . ILE A 1 168 ? 10.346 6.146 -7.472 1.00 94.81 168 ILE A CA 1
ATOM 1358 C C . ILE A 1 168 ? 9.254 6.203 -8.551 1.00 94.81 168 ILE A C 1
ATOM 1360 O O . ILE A 1 168 ? 9.545 6.009 -9.733 1.00 94.81 168 ILE A O 1
ATOM 1364 N N . ILE A 1 169 ? 8.007 6.485 -8.157 1.00 95.56 169 ILE A N 1
ATOM 1365 C CA . ILE A 1 169 ? 6.866 6.630 -9.071 1.00 95.56 169 ILE A CA 1
ATOM 1366 C C . ILE A 1 169 ? 7.107 7.765 -10.068 1.00 95.56 169 ILE A C 1
ATOM 1368 O O . ILE A 1 169 ? 6.890 7.567 -11.266 1.00 95.56 169 ILE A O 1
ATOM 1372 N N . GLU A 1 170 ? 7.566 8.927 -9.602 1.00 94.56 170 GLU A N 1
ATOM 1373 C CA . GLU A 1 170 ? 7.880 10.077 -10.455 1.00 94.56 170 GLU A CA 1
ATOM 1374 C C . GLU A 1 170 ? 8.941 9.710 -11.500 1.00 94.56 170 GLU A C 1
ATOM 1376 O O . GLU A 1 170 ? 8.688 9.806 -12.704 1.00 94.56 170 GLU A O 1
ATOM 1381 N N . MET A 1 171 ? 10.077 9.163 -11.056 1.00 93.88 171 MET A N 1
ATOM 1382 C CA . MET A 1 171 ? 11.175 8.762 -11.942 1.00 93.88 171 MET A CA 1
ATOM 1383 C C . MET A 1 171 ? 10.749 7.727 -12.990 1.00 93.88 171 MET A C 1
ATOM 1385 O O . MET A 1 171 ? 11.170 7.801 -14.144 1.00 93.88 171 MET A O 1
ATOM 1389 N N . LEU A 1 172 ? 9.927 6.744 -12.608 1.00 93.50 172 LEU A N 1
ATOM 1390 C CA . LEU A 1 172 ? 9.431 5.716 -13.527 1.00 93.50 172 LEU A CA 1
ATOM 1391 C C . LEU A 1 172 ? 8.372 6.251 -14.490 1.00 93.50 172 LEU A C 1
ATOM 1393 O O . LEU A 1 172 ? 8.297 5.778 -15.625 1.00 93.50 172 LEU A O 1
ATOM 1397 N N . SER A 1 173 ? 7.574 7.234 -14.070 1.00 92.56 173 SER A N 1
ATOM 1398 C CA . SER A 1 173 ? 6.545 7.851 -14.913 1.00 92.56 173 SER A CA 1
ATOM 1399 C C . SER A 1 173 ? 7.161 8.529 -16.136 1.00 92.56 173 SER A C 1
ATOM 1401 O O . SER A 1 173 ? 6.636 8.389 -17.240 1.00 92.56 173 SER A O 1
ATOM 1403 N N . GLU A 1 174 ? 8.333 9.148 -15.982 1.00 90.00 174 GLU A N 1
ATOM 1404 C CA . GLU A 1 174 ? 9.112 9.719 -17.092 1.00 90.00 174 GLU A CA 1
ATOM 1405 C C . GLU A 1 174 ? 9.591 8.668 -18.109 1.00 90.00 174 GLU A C 1
ATOM 1407 O O . GLU A 1 174 ? 9.870 8.994 -19.262 1.00 90.00 174 GLU A O 1
ATOM 1412 N N . GLN A 1 175 ? 9.671 7.396 -17.702 1.00 86.00 175 GLN A N 1
ATOM 1413 C CA . GLN A 1 175 ? 10.101 6.274 -18.549 1.00 86.00 175 GLN A CA 1
ATOM 1414 C C . GLN A 1 175 ? 8.935 5.561 -19.248 1.00 86.00 175 GLN A C 1
ATOM 1416 O O . GLN A 1 175 ? 9.153 4.612 -20.020 1.00 86.00 175 GLN A O 1
ATOM 1421 N N . THR A 1 176 ? 7.697 5.978 -18.964 1.00 87.06 176 THR A N 1
ATOM 1422 C CA . THR A 1 176 ? 6.502 5.388 -19.566 1.00 87.06 176 THR A CA 1
ATOM 1423 C C . THR A 1 176 ? 6.296 5.884 -20.993 1.00 87.06 176 THR A C 1
ATOM 1425 O O . THR A 1 176 ? 6.492 7.048 -21.335 1.00 87.06 176 THR A O 1
ATOM 1428 N N . THR A 1 177 ? 5.893 4.965 -21.861 1.00 83.12 177 THR A N 1
ATOM 1429 C CA . THR A 1 177 ? 5.490 5.248 -23.236 1.00 83.12 177 THR A CA 1
ATOM 1430 C C . THR A 1 177 ? 3.968 5.282 -23.338 1.00 83.12 177 THR A C 1
ATOM 1432 O O . THR A 1 177 ? 3.262 4.684 -22.532 1.00 83.12 177 THR A O 1
ATOM 1435 N N . SER A 1 178 ? 3.430 5.906 -24.389 1.00 78.44 178 SER A N 1
ATOM 1436 C CA . SER A 1 178 ? 1.981 5.969 -24.652 1.00 78.44 178 SER A CA 1
ATOM 1437 C C . SER A 1 178 ? 1.336 4.628 -25.051 1.00 78.44 178 SER A C 1
ATOM 1439 O O . SER A 1 178 ? 0.178 4.590 -25.469 1.00 78.44 178 SER A O 1
ATOM 1441 N N . LYS A 1 179 ? 2.069 3.511 -24.967 1.00 79.94 179 LYS A N 1
ATOM 1442 C CA . LYS A 1 179 ? 1.573 2.185 -25.346 1.00 79.94 179 LYS A CA 1
ATOM 1443 C C . LYS A 1 179 ? 0.704 1.606 -24.231 1.00 79.94 179 LYS A C 1
ATOM 1445 O O . LYS A 1 179 ? 1.126 1.533 -23.083 1.00 79.94 179 LYS A O 1
ATOM 1450 N N . SER A 1 180 ? -0.459 1.068 -24.599 1.00 68.00 180 SER A N 1
ATOM 1451 C CA . SER A 1 180 ? -1.451 0.501 -23.668 1.00 68.00 180 SER A CA 1
ATOM 1452 C C . SER A 1 180 ? -0.974 -0.704 -22.841 1.00 68.00 180 SER A C 1
ATOM 1454 O O . SER A 1 180 ? -1.677 -1.125 -21.931 1.00 68.00 180 SER A O 1
ATOM 1456 N N . PHE A 1 181 ? 0.193 -1.276 -23.152 1.00 81.56 181 PHE A N 1
ATOM 1457 C CA . PHE A 1 181 ? 0.769 -2.435 -22.459 1.00 81.56 181 PHE A CA 1
ATOM 1458 C C . PHE A 1 181 ? 2.242 -2.228 -22.091 1.00 81.56 181 PHE A C 1
ATOM 1460 O O . PHE A 1 181 ? 3.009 -3.187 -22.069 1.00 81.56 181 PHE A O 1
ATOM 1467 N N . ASP A 1 182 ? 2.667 -0.986 -21.854 1.00 88.00 182 ASP A N 1
ATOM 1468 C CA . ASP A 1 182 ? 4.033 -0.727 -21.397 1.00 88.00 182 ASP A CA 1
ATOM 1469 C C . ASP A 1 182 ? 4.271 -1.373 -20.013 1.00 88.00 182 ASP A C 1
ATOM 1471 O O . ASP A 1 182 ? 3.583 -1.011 -19.051 1.00 88.00 182 ASP A O 1
ATOM 1475 N N . PRO A 1 183 ? 5.239 -2.301 -19.864 1.00 90.75 183 PRO A N 1
ATOM 1476 C CA . PRO A 1 183 ? 5.580 -2.886 -18.568 1.00 90.75 183 PRO A CA 1
ATOM 1477 C C . PRO A 1 183 ? 5.921 -1.837 -17.503 1.00 90.75 183 PRO A C 1
ATOM 1479 O O . PRO A 1 183 ? 5.605 -2.036 -16.330 1.00 90.75 183 PRO A O 1
ATOM 1482 N N . CYS A 1 184 ? 6.502 -0.700 -17.908 1.00 92.62 184 CYS A N 1
ATOM 1483 C CA . CYS A 1 184 ? 6.804 0.405 -17.002 1.00 92.62 184 CYS A CA 1
ATOM 1484 C C . CYS A 1 184 ? 5.524 1.076 -16.488 1.00 92.62 184 CYS A C 1
ATOM 1486 O O . CYS A 1 184 ? 5.420 1.379 -15.305 1.00 92.62 184 CYS A O 1
ATOM 1488 N N . HIS A 1 185 ? 4.511 1.234 -17.344 1.00 92.50 185 HIS A N 1
ATOM 1489 C CA . HIS A 1 185 ? 3.214 1.774 -16.936 1.00 92.50 185 HIS A CA 1
ATOM 1490 C C . HIS A 1 185 ? 2.513 0.850 -15.931 1.00 92.50 185 HIS A C 1
ATOM 1492 O O . HIS A 1 185 ? 2.011 1.307 -14.908 1.00 92.50 185 HIS A O 1
ATOM 1498 N N . ILE A 1 186 ? 2.546 -0.466 -16.167 1.00 92.31 186 ILE A N 1
ATOM 1499 C CA . ILE A 1 186 ? 1.992 -1.458 -15.230 1.00 92.31 186 ILE A CA 1
ATOM 1500 C C . ILE A 1 186 ? 2.722 -1.412 -13.879 1.00 92.31 186 ILE A C 1
ATOM 1502 O O . ILE A 1 186 ? 2.085 -1.526 -12.833 1.00 92.31 186 ILE A O 1
ATOM 1506 N N . LEU A 1 187 ? 4.050 -1.260 -13.886 1.00 95.81 187 LEU A N 1
ATOM 1507 C CA . LEU A 1 187 ? 4.844 -1.097 -12.667 1.00 95.81 187 LEU A CA 1
ATOM 1508 C C . LEU A 1 187 ? 4.451 0.180 -11.906 1.00 95.81 187 LEU A C 1
ATOM 1510 O O . LEU A 1 187 ? 4.203 0.102 -10.706 1.00 95.81 187 LEU A O 1
ATOM 1514 N N . VAL A 1 188 ? 4.328 1.315 -12.601 1.00 95.38 188 VAL A N 1
ATOM 1515 C CA . VAL A 1 188 ? 3.892 2.592 -12.011 1.00 95.38 188 VAL A CA 1
ATOM 1516 C C . VAL A 1 188 ? 2.525 2.454 -11.341 1.00 95.38 188 VAL A C 1
ATOM 1518 O O . VAL A 1 188 ? 2.395 2.813 -10.175 1.00 95.38 188 VAL A O 1
ATOM 1521 N N . LEU A 1 189 ? 1.538 1.854 -12.015 1.00 92.94 189 LEU A N 1
ATOM 1522 C CA . LEU A 1 189 ? 0.207 1.635 -11.434 1.00 92.94 189 LEU A CA 1
ATOM 1523 C C . LEU A 1 189 ? 0.259 0.789 -10.153 1.00 92.94 189 LEU A C 1
ATOM 1525 O O . LEU A 1 189 ? -0.432 1.078 -9.182 1.00 92.94 189 LEU A O 1
ATOM 1529 N N . ARG A 1 190 ? 1.098 -0.253 -10.120 1.00 95.19 190 ARG A N 1
ATOM 1530 C CA . ARG A 1 190 ? 1.257 -1.096 -8.922 1.00 95.19 190 ARG A CA 1
ATOM 1531 C C . ARG A 1 190 ? 1.874 -0.330 -7.754 1.00 95.19 190 ARG A C 1
ATOM 1533 O O . ARG A 1 190 ? 1.418 -0.492 -6.628 1.00 95.19 190 ARG A O 1
ATOM 1540 N N . LEU A 1 191 ? 2.887 0.492 -8.024 1.00 95.88 191 LEU A N 1
ATOM 1541 C CA . LEU A 1 191 ? 3.526 1.333 -7.011 1.00 95.88 191 LEU A CA 1
ATOM 1542 C C . LEU A 1 191 ? 2.557 2.399 -6.483 1.00 95.88 191 LEU A C 1
ATOM 1544 O O . LEU A 1 191 ? 2.499 2.615 -5.278 1.00 95.88 191 LEU A O 1
ATOM 1548 N N . GLN A 1 192 ? 1.757 3.013 -7.358 1.00 93.62 192 GLN A N 1
ATOM 1549 C CA . GLN A 1 192 ? 0.716 3.971 -6.971 1.00 93.62 192 GLN A CA 1
ATOM 1550 C C . GLN A 1 192 ? -0.344 3.327 -6.076 1.00 93.62 192 GLN A C 1
ATOM 1552 O O . GLN A 1 192 ? -0.665 3.876 -5.025 1.00 93.62 192 GLN A O 1
ATOM 1557 N N . ASN A 1 193 ? -0.823 2.133 -6.438 1.00 91.38 193 ASN A N 1
ATOM 1558 C CA . ASN A 1 193 ? -1.765 1.388 -5.606 1.00 91.38 193 ASN A CA 1
ATOM 1559 C C . ASN A 1 193 ? -1.176 1.082 -4.223 1.00 91.38 193 ASN A C 1
ATOM 1561 O O . ASN A 1 193 ? -1.857 1.270 -3.221 1.00 91.38 193 ASN A O 1
ATOM 1565 N N . LEU A 1 194 ? 0.093 0.658 -4.151 1.00 94.19 194 LEU A N 1
ATOM 1566 C CA . LEU A 1 194 ? 0.762 0.435 -2.868 1.00 94.19 194 LEU A CA 1
ATOM 1567 C C . LEU A 1 194 ? 0.910 1.738 -2.063 1.00 94.19 194 LEU A C 1
ATOM 1569 O O . LEU A 1 194 ? 0.635 1.736 -0.869 1.00 94.19 194 LEU A O 1
ATOM 1573 N N . SER A 1 195 ? 1.298 2.849 -2.698 1.00 92.50 195 SER A N 1
ATOM 1574 C CA . SER A 1 195 ? 1.401 4.169 -2.046 1.00 92.50 195 SER A CA 1
ATOM 1575 C C . SER A 1 195 ? 0.061 4.591 -1.435 1.00 92.50 195 SER A C 1
ATOM 1577 O O . SER A 1 195 ? 0.003 5.035 -0.288 1.00 92.50 195 SER A O 1
ATOM 1579 N N . ASN A 1 196 ? -1.035 4.388 -2.165 1.00 89.00 196 ASN A N 1
ATOM 1580 C CA . ASN A 1 196 ? -2.381 4.699 -1.695 1.00 89.00 196 ASN A CA 1
ATOM 1581 C C . ASN A 1 196 ? -2.827 3.781 -0.548 1.00 89.00 196 ASN A C 1
ATOM 1583 O O . ASN A 1 196 ? -3.341 4.279 0.455 1.00 89.00 196 ASN A O 1
ATOM 1587 N N . ASP A 1 197 ? -2.572 2.474 -0.647 1.00 90.69 197 ASP A N 1
ATOM 1588 C CA . ASP A 1 197 ? -2.847 1.519 0.432 1.00 90.69 197 ASP A CA 1
ATOM 1589 C C . ASP A 1 197 ? -2.090 1.897 1.718 1.00 90.69 197 ASP A C 1
ATOM 1591 O O . ASP A 1 197 ? -2.683 1.927 2.798 1.00 90.69 197 ASP A O 1
ATOM 1595 N N . LEU A 1 198 ? -0.807 2.261 1.607 1.00 91.19 198 LEU A N 1
ATOM 1596 C CA . LEU A 1 198 ? 0.016 2.683 2.745 1.00 91.19 198 LEU A CA 1
ATOM 1597 C C . LEU A 1 198 ? -0.479 3.993 3.371 1.00 91.19 198 L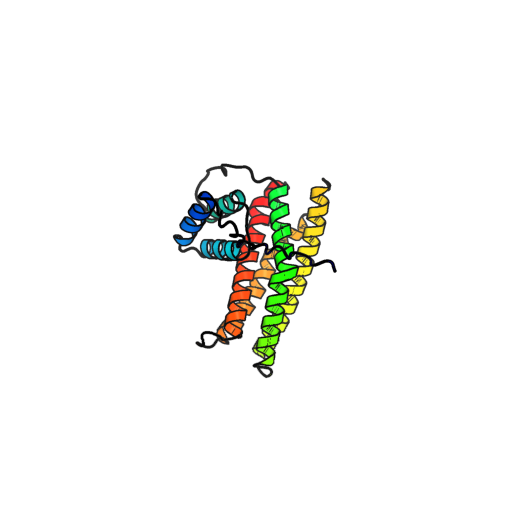EU A C 1
ATOM 1599 O O . LEU A 1 198 ? -0.507 4.113 4.591 1.00 91.19 198 LEU A O 1
ATOM 1603 N N . LYS A 1 199 ? -0.968 4.948 2.570 1.00 88.25 199 LYS A N 1
ATOM 1604 C CA . LYS A 1 199 ? -1.598 6.179 3.085 1.00 88.25 199 LYS A CA 1
ATOM 1605 C C . LYS A 1 199 ? -2.843 5.876 3.924 1.00 88.25 199 LYS A C 1
ATOM 1607 O O . LYS A 1 199 ? -3.034 6.488 4.975 1.00 88.25 199 LYS A O 1
ATOM 1612 N N . ILE A 1 200 ? -3.682 4.932 3.487 1.00 87.19 200 ILE A N 1
ATOM 1613 C CA . ILE A 1 200 ? -4.841 4.477 4.273 1.00 87.19 200 ILE A CA 1
ATOM 1614 C C . ILE A 1 200 ? -4.386 3.748 5.539 1.00 87.19 200 ILE A C 1
ATOM 1616 O O . ILE A 1 200 ? -4.939 3.978 6.611 1.00 87.19 200 ILE A O 1
ATOM 1620 N N . HIS A 1 201 ? -3.379 2.891 5.428 1.00 90.56 201 HIS A N 1
ATOM 1621 C CA . HIS A 1 201 ? -2.823 2.123 6.537 1.00 90.56 201 HIS A CA 1
ATOM 1622 C C . HIS A 1 201 ? -2.287 3.026 7.661 1.00 90.56 201 HIS A C 1
ATOM 1624 O O . HIS A 1 201 ? -2.829 2.981 8.767 1.00 90.56 201 HIS A O 1
ATOM 1630 N N . THR A 1 202 ? -1.391 3.965 7.339 1.00 88.25 202 THR A N 1
ATOM 1631 C CA . THR A 1 202 ? -0.879 4.971 8.287 1.00 88.25 202 THR A CA 1
ATOM 1632 C C . THR A 1 202 ? -2.001 5.804 8.898 1.00 88.25 202 THR A C 1
ATOM 1634 O O . THR A 1 202 ? -2.000 6.119 10.088 1.00 88.25 202 THR A O 1
ATOM 1637 N N . PHE A 1 203 ? -3.020 6.148 8.109 1.00 86.75 203 PHE A N 1
ATOM 1638 C CA . PHE A 1 203 ? -4.178 6.859 8.635 1.00 86.75 203 PHE A CA 1
ATOM 1639 C C . PHE A 1 203 ? -4.940 6.038 9.685 1.00 86.75 203 PHE A C 1
ATOM 1641 O O . PHE A 1 203 ? -5.341 6.579 10.719 1.00 86.75 203 PHE A O 1
ATOM 1648 N N . VAL A 1 204 ? -5.151 4.743 9.438 1.00 88.00 204 VAL A N 1
ATOM 1649 C CA . VAL A 1 204 ? -5.809 3.839 10.389 1.00 88.00 204 VAL A CA 1
ATOM 1650 C C . VAL A 1 204 ? -4.987 3.722 11.674 1.00 88.00 204 VAL A C 1
ATOM 1652 O O . VAL A 1 204 ? -5.564 3.810 12.760 1.00 88.00 204 VAL A O 1
ATOM 1655 N N . GLU A 1 205 ? -3.664 3.602 11.590 1.00 88.25 205 GLU A N 1
ATOM 1656 C CA . GLU A 1 205 ? -2.794 3.610 12.772 1.00 88.25 205 GLU A CA 1
ATOM 1657 C C . GLU A 1 205 ? -2.919 4.905 13.565 1.00 88.25 205 GLU A C 1
ATOM 1659 O O . GLU A 1 205 ? -3.307 4.891 14.736 1.00 88.25 205 GLU A O 1
ATOM 1664 N N . GLU A 1 206 ? -2.654 6.043 12.932 1.00 85.62 206 GLU A N 1
ATOM 1665 C CA . GLU A 1 206 ? -2.564 7.318 13.633 1.00 85.62 206 GLU A CA 1
ATOM 1666 C C . GLU A 1 206 ? -3.905 7.821 14.159 1.00 85.62 206 GLU A C 1
ATOM 1668 O O . GLU A 1 206 ? -3.971 8.416 15.240 1.00 85.62 206 GLU A O 1
ATOM 1673 N N . LYS A 1 207 ? -4.971 7.677 13.362 1.00 83.94 207 LYS A N 1
ATOM 1674 C CA . LYS A 1 207 ? -6.268 8.302 13.653 1.00 83.94 207 LYS A CA 1
ATOM 1675 C C . LYS A 1 207 ? -7.227 7.363 14.361 1.00 83.94 207 LYS A C 1
ATOM 1677 O O . LYS A 1 207 ? -8.137 7.856 15.026 1.00 83.94 207 LYS A O 1
ATOM 1682 N N . LEU A 1 208 ? -7.035 6.046 14.255 1.00 86.38 208 LEU A N 1
ATOM 1683 C CA . LEU A 1 208 ? -7.907 5.062 14.900 1.00 86.38 208 LEU A CA 1
ATOM 1684 C C . LEU A 1 208 ? -7.180 4.287 15.990 1.00 86.38 208 LEU A C 1
ATOM 1686 O O . LEU A 1 208 ? -7.614 4.331 17.141 1.00 86.38 208 LEU A O 1
ATOM 1690 N N . LEU A 1 209 ? -6.085 3.599 15.667 1.00 87.75 209 LEU A N 1
ATOM 1691 C CA . LEU A 1 209 ? -5.442 2.699 16.622 1.00 87.75 209 LEU A CA 1
ATOM 1692 C C . LEU A 1 209 ? -4.764 3.458 17.768 1.00 87.75 209 LEU A C 1
ATOM 1694 O O . LEU A 1 209 ? -5.032 3.173 18.934 1.00 87.75 209 LEU A O 1
ATOM 1698 N N . MET A 1 210 ? -3.923 4.446 17.461 1.00 85.75 210 MET A N 1
ATOM 1699 C CA . MET A 1 210 ? -3.139 5.174 18.462 1.00 85.75 210 MET A CA 1
ATOM 1700 C C . MET A 1 210 ? -4.011 5.875 19.519 1.00 85.75 210 MET A C 1
ATOM 1702 O O . MET A 1 210 ? -3.703 5.761 20.708 1.00 85.75 210 MET A O 1
ATOM 1706 N N . PRO A 1 211 ? -5.135 6.538 19.171 1.00 84.94 211 PRO A N 1
ATOM 1707 C CA . PRO A 1 211 ? -6.074 7.058 20.163 1.00 84.94 211 PRO A CA 1
ATOM 1708 C C . PRO A 1 211 ? -6.717 5.981 21.045 1.00 84.94 211 PRO A C 1
ATOM 1710 O O . PRO A 1 211 ? -7.017 6.264 22.199 1.00 84.94 211 PRO A O 1
ATOM 1713 N N . MET A 1 212 ? -6.913 4.757 20.539 1.00 86.25 212 MET A N 1
ATOM 1714 C CA . MET A 1 212 ? -7.467 3.631 21.309 1.00 86.25 212 MET A CA 1
ATOM 1715 C C . MET A 1 212 ? -6.452 2.974 22.261 1.00 86.25 212 MET A C 1
ATOM 1717 O O . MET A 1 212 ? -6.842 2.146 23.087 1.00 86.25 212 MET A O 1
ATOM 1721 N N . LEU A 1 213 ? -5.159 3.284 22.118 1.00 82.62 213 LEU A N 1
ATOM 1722 C CA . LEU A 1 213 ? -4.070 2.742 22.938 1.00 82.62 213 LEU A CA 1
ATOM 1723 C C . LEU A 1 213 ? -3.650 3.664 24.097 1.00 82.62 213 LEU A C 1
ATOM 1725 O O . LEU A 1 213 ? -2.858 3.233 24.938 1.00 82.62 213 LEU A O 1
ATOM 1729 N N . LYS A 1 214 ? -4.147 4.906 24.128 1.00 75.75 214 LYS A N 1
ATOM 1730 C CA . LYS A 1 214 ? -3.930 5.880 25.212 1.00 75.75 214 LYS A CA 1
ATOM 1731 C C . LYS A 1 214 ? -4.894 5.640 26.371 1.00 75.75 214 LYS A C 1
ATOM 1733 O O . LYS A 1 214 ? -4.433 5.775 27.526 1.00 75.75 214 LYS A O 1
#

Nearest PDB structures (foldseek):
  5fny-assembly2_B  TM=7.413E-01  e=1.026E-02  Escherichia coli K-12
  8rf9-assembly1_A  TM=4.477E-01  e=5.382E-01  Agrobacterium tumefaciens
  8rfg-assembly1_A  TM=3.639E-01  e=6.221E-01  Agrobacterium tumefaciens
  8hk0-assembly1_B  TM=5.085E-01  e=4.293E+00  Streptomyces ficellus

Mean predicted aligned error: 9.76 Å

Sequence (214 aa):
MNERKKANRKTEPVQAANGMSTRRKEILNILNQQESNWSQCVMDYCGNHTPDTELLHTLVELGNNDTGRPATRVLTKQAVIAELQRNHNYYLNHALPQISLSFSRVLADRPEHFSLHLCHTLYEVFERALIEHIREEEHDFQAFNKGLKAGQDCFHAHHDETAALDQIIEMLSEQTTSKSFDPCHILVLRLQNLSNDLKIHTFVEEKLLMPMLK